Protein AF-R8ZYM2-F1 (afdb_monomer_lite)

Foldseek 3Di:
DDDDDDDDDDDPDDDPPPPVVVPPPPDDDDDDDPPPPPDDAAAPQCCVAPPAAPDKDKHAQQWDWDADPVRDIWTFGDFDWYFDQDPDPVRRGTATWGFPDPDTDTDDAQDKDWDKTWIAGPPPRPDIKIWTKIWHDYPDRMTIMGTHDMPPHDDDDDDPVVCVVLPPLSVLQVQLVSCVRVVVPVRSVVSVVVSVVVVVVVVVVVVVVVD

pLDDT: mean 80.52, std 21.34, range [30.95, 96.81]

Sequence (211 aa):
MQAQLRGTSLRLVRYTTFFKIIFTRGQMKNKEEENQNSEPLISLNEFLENHPPSQIVTVNNLYTINKDNYGEIHWYLNRPELNLHCSSDKCNGVRFFRNTESLKIELDVNKEKLVFLTYKCSNCQTSSKIFSVIVYPENEKIGKICKFGEIPFYGPPTPSKLINLIGPDREIFLKGRQCENQSLGIGAFIYYRRVVENQKKQNSNENFRCN

Radius of gyration: 23.79 Å; chains: 1; bounding box: 50×80×79 Å

Structure (mmCIF, N/CA/C/O backbone):
data_AF-R8ZYM2-F1
#
_entry.id   AF-R8ZYM2-F1
#
loop_
_atom_site.group_PDB
_atom_site.id
_atom_site.type_symbol
_atom_site.label_atom_id
_atom_site.label_alt_id
_atom_site.label_comp_id
_atom_site.label_asym_id
_atom_site.label_entity_id
_atom_site.label_seq_id
_atom_site.pdbx_PDB_ins_code
_atom_site.Cartn_x
_atom_site.Cartn_y
_atom_site.Cartn_z
_atom_site.occupancy
_atom_site.B_iso_or_equiv
_atom_site.auth_seq_id
_atom_site.auth_comp_id
_atom_site.auth_asym_id
_atom_site.auth_atom_id
_atom_site.pdbx_PDB_model_num
ATOM 1 N N . MET A 1 1 ? 26.091 51.164 8.439 1.00 41.44 1 MET A N 1
ATOM 2 C CA . MET A 1 1 ? 24.785 50.828 7.830 1.00 41.44 1 MET A CA 1
ATOM 3 C C . MET A 1 1 ? 25.048 49.814 6.723 1.00 41.44 1 MET A C 1
ATOM 5 O O . MET A 1 1 ? 26.021 50.008 6.014 1.00 41.44 1 MET A O 1
ATOM 9 N N . GLN A 1 2 ? 24.209 48.778 6.613 1.00 33.84 2 GLN A N 1
ATOM 10 C CA . GLN A 1 2 ? 24.302 47.583 5.745 1.00 33.84 2 GLN A CA 1
ATOM 11 C C . GLN A 1 2 ? 25.045 46.369 6.335 1.00 33.84 2 GLN A C 1
ATOM 13 O O . GLN A 1 2 ? 26.249 46.187 6.189 1.00 33.84 2 GLN A O 1
ATOM 18 N N . ALA A 1 3 ? 24.250 45.519 6.991 1.00 33.16 3 ALA A N 1
ATOM 19 C CA . ALA A 1 3 ? 24.559 44.135 7.315 1.00 33.16 3 ALA A CA 1
ATOM 20 C C . ALA A 1 3 ? 24.178 43.240 6.121 1.00 33.16 3 ALA A C 1
ATOM 22 O O . ALA A 1 3 ? 23.057 43.321 5.618 1.00 33.16 3 ALA A O 1
ATOM 23 N N . GLN A 1 4 ? 25.097 42.382 5.680 1.00 37.28 4 GLN A N 1
ATOM 24 C CA . GLN A 1 4 ? 24.832 41.313 4.717 1.00 37.28 4 GLN A CA 1
ATOM 25 C C . GLN A 1 4 ? 24.534 40.020 5.482 1.00 37.28 4 GLN A C 1
ATOM 27 O O . GLN A 1 4 ? 25.425 39.415 6.073 1.00 37.28 4 GLN A O 1
ATOM 32 N N . LEU A 1 5 ? 23.275 39.584 5.458 1.00 35.66 5 LEU A N 1
ATOM 33 C CA . LEU A 1 5 ? 22.859 38.272 5.947 1.00 35.66 5 LEU A CA 1
ATOM 34 C C . LEU A 1 5 ? 22.967 37.259 4.800 1.00 35.66 5 LEU A C 1
ATOM 36 O O . LEU A 1 5 ? 22.135 37.236 3.897 1.00 35.66 5 LEU A O 1
ATOM 40 N N . ARG A 1 6 ? 23.997 36.406 4.834 1.00 32.41 6 ARG A N 1
ATOM 41 C CA . ARG A 1 6 ? 24.041 35.165 4.048 1.00 32.41 6 ARG A CA 1
ATOM 42 C C . ARG A 1 6 ? 23.389 34.058 4.875 1.00 32.41 6 ARG A C 1
ATOM 44 O O . ARG A 1 6 ? 24.005 33.513 5.785 1.00 32.41 6 ARG A O 1
ATOM 51 N N . GLY A 1 7 ? 22.124 33.778 4.573 1.00 31.70 7 GLY A N 1
ATOM 52 C CA . GLY A 1 7 ? 21.355 32.683 5.158 1.00 31.70 7 GLY A CA 1
ATOM 53 C C . GLY A 1 7 ? 21.842 31.327 4.650 1.00 31.70 7 GLY A C 1
ATOM 54 O O . GLY A 1 7 ? 21.942 31.080 3.451 1.00 31.70 7 GLY A O 1
ATOM 55 N N . THR A 1 8 ? 22.175 30.470 5.601 1.00 34.69 8 THR A N 1
ATOM 56 C CA . THR A 1 8 ? 22.710 29.120 5.474 1.00 34.69 8 THR A CA 1
ATOM 57 C C . THR A 1 8 ? 21.646 28.123 5.003 1.00 34.69 8 THR A C 1
ATOM 59 O O . THR A 1 8 ? 20.614 27.929 5.638 1.00 34.69 8 THR A O 1
ATOM 62 N N . SER A 1 9 ? 21.919 27.435 3.891 1.00 30.95 9 SER A N 1
ATOM 63 C CA . SER A 1 9 ? 21.141 26.283 3.422 1.00 30.95 9 SER A CA 1
ATOM 64 C C . SER A 1 9 ? 21.505 25.040 4.242 1.00 30.95 9 SER A C 1
ATOM 66 O O . SER A 1 9 ? 22.515 24.383 3.978 1.00 30.95 9 SER A O 1
ATOM 68 N N . LEU A 1 10 ? 20.672 24.696 5.224 1.00 34.16 10 LEU A N 1
ATOM 69 C CA . LEU A 1 10 ? 20.724 23.427 5.954 1.00 34.16 10 LEU A CA 1
ATOM 70 C C . LEU A 1 10 ? 20.391 22.258 5.010 1.00 34.16 10 LEU A C 1
ATOM 72 O O . LEU A 1 10 ? 19.237 21.987 4.692 1.00 34.16 10 LEU A O 1
ATOM 76 N N . ARG A 1 11 ? 21.435 21.557 4.555 1.00 34.28 11 ARG A N 1
ATOM 77 C CA . ARG A 1 11 ? 21.339 20.256 3.884 1.00 34.28 11 ARG A CA 1
ATOM 78 C C . ARG A 1 11 ? 20.929 19.183 4.898 1.00 34.28 11 ARG A C 1
ATOM 80 O O . ARG A 1 11 ? 21.739 18.753 5.716 1.00 34.28 11 ARG A O 1
ATOM 87 N N . LEU A 1 12 ? 19.691 18.709 4.790 1.00 35.94 12 LEU A N 1
ATOM 88 C CA . LEU A 1 12 ? 19.237 17.429 5.336 1.00 35.94 12 LEU A CA 1
ATOM 89 C C . LEU A 1 12 ? 19.874 16.288 4.526 1.00 35.94 12 LEU A C 1
ATOM 91 O O . LEU A 1 12 ? 19.338 15.839 3.519 1.00 35.94 12 LEU A O 1
ATOM 95 N N . VAL A 1 13 ? 21.044 15.827 4.958 1.00 40.69 13 VAL A N 1
ATOM 96 C CA . VAL A 1 13 ? 21.652 14.570 4.504 1.00 40.69 13 VAL A CA 1
ATOM 97 C C . VAL A 1 13 ? 21.914 13.755 5.756 1.00 40.69 13 VAL A C 1
ATOM 99 O O . VAL A 1 13 ? 22.785 14.150 6.526 1.00 40.69 13 VAL A O 1
ATOM 102 N N . ARG A 1 14 ? 21.148 12.674 5.971 1.00 38.25 14 ARG A N 1
ATOM 103 C CA .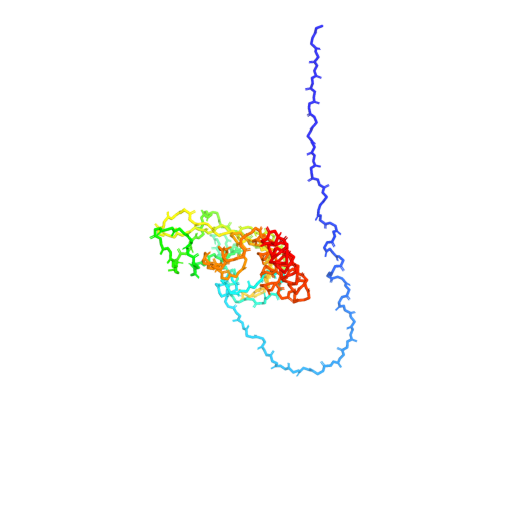 ARG A 1 14 ? 21.484 11.485 6.794 1.00 38.25 14 ARG A CA 1
ATOM 104 C C . ARG A 1 14 ? 20.235 10.624 7.045 1.00 38.25 14 ARG A C 1
ATOM 106 O O . ARG A 1 14 ? 19.670 10.664 8.125 1.00 38.25 14 ARG A O 1
ATOM 113 N N . TYR A 1 15 ? 19.825 9.824 6.058 1.00 38.91 15 TYR A N 1
ATOM 114 C CA . TYR A 1 15 ? 18.931 8.669 6.285 1.00 38.91 15 TYR A CA 1
ATOM 115 C C . TYR A 1 15 ? 19.271 7.448 5.409 1.00 38.91 15 TYR A C 1
ATOM 117 O O . TYR A 1 15 ? 18.474 6.528 5.286 1.00 38.91 15 TYR A O 1
ATOM 125 N N . THR A 1 16 ? 20.465 7.389 4.812 1.00 41.78 16 THR A N 1
ATOM 126 C CA . THR A 1 16 ? 20.836 6.315 3.867 1.00 41.78 16 THR A CA 1
ATOM 127 C C . THR A 1 16 ? 21.763 5.248 4.452 1.00 41.78 16 THR A C 1
ATOM 129 O O . THR A 1 16 ? 22.081 4.279 3.771 1.00 41.78 16 THR A O 1
ATOM 132 N N . THR A 1 17 ? 22.194 5.366 5.712 1.00 41.59 17 THR A N 1
ATOM 133 C CA . THR A 1 17 ? 23.258 4.492 6.245 1.00 41.59 17 THR A CA 1
ATOM 134 C C . THR A 1 17 ? 22.765 3.303 7.075 1.00 41.59 17 THR A C 1
ATOM 136 O O . THR A 1 17 ? 23.549 2.397 7.334 1.00 41.59 17 THR A O 1
ATOM 139 N N . PHE A 1 18 ? 21.488 3.245 7.468 1.00 35.75 18 PHE A N 1
ATOM 140 C CA . PHE A 1 18 ? 21.006 2.185 8.370 1.00 35.75 18 PHE A CA 1
ATOM 141 C C . PHE A 1 18 ? 20.471 0.922 7.669 1.00 35.75 18 PHE A C 1
ATOM 143 O O . PHE A 1 18 ? 20.478 -0.146 8.272 1.00 35.75 18 PHE A O 1
ATOM 150 N N . PHE A 1 19 ? 20.081 0.988 6.390 1.00 38.88 19 PHE A N 1
ATOM 151 C CA . PHE A 1 19 ? 19.486 -0.166 5.692 1.00 38.88 19 PHE A CA 1
ATOM 152 C C . PHE A 1 19 ? 20.496 -1.108 5.014 1.00 38.88 19 PHE A C 1
ATOM 154 O O . PHE A 1 19 ? 20.183 -2.268 4.754 1.00 38.88 19 PHE A O 1
ATOM 161 N N . LYS A 1 20 ? 21.748 -0.673 4.811 1.00 32.31 20 LYS A N 1
ATOM 162 C CA . LYS A 1 20 ? 22.797 -1.492 4.168 1.00 32.31 20 LYS A CA 1
ATOM 163 C C . LYS A 1 20 ? 23.219 -2.716 5.004 1.00 32.31 20 LYS A C 1
ATOM 165 O O . LYS A 1 20 ? 23.787 -3.668 4.471 1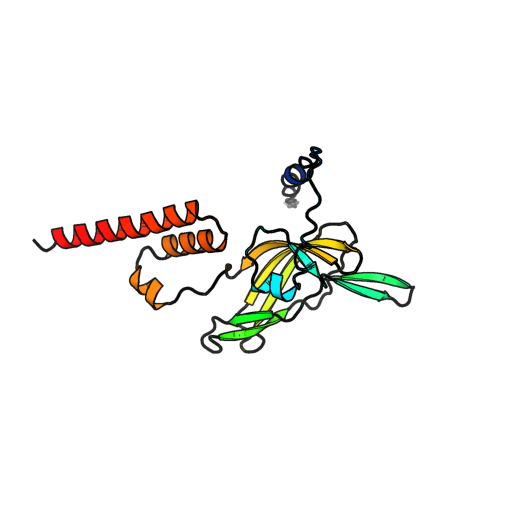.00 32.31 20 LYS A O 1
ATOM 170 N N . ILE A 1 21 ? 22.925 -2.702 6.307 1.00 39.31 21 ILE A N 1
ATOM 171 C CA . ILE A 1 21 ? 23.306 -3.759 7.259 1.00 39.31 21 ILE A CA 1
ATOM 172 C C . ILE A 1 21 ? 22.371 -4.978 7.174 1.00 39.31 21 ILE A C 1
ATOM 174 O O . ILE A 1 21 ? 22.809 -6.090 7.456 1.00 39.31 21 ILE A O 1
ATOM 178 N N . ILE A 1 22 ? 21.122 -4.816 6.724 1.00 41.91 22 ILE A N 1
ATOM 179 C CA . ILE A 1 22 ? 20.182 -5.946 6.622 1.00 41.91 22 ILE A CA 1
ATOM 180 C C . ILE A 1 22 ? 20.478 -6.805 5.378 1.00 41.91 22 ILE A C 1
ATOM 182 O O . ILE A 1 22 ? 20.284 -8.016 5.408 1.00 41.91 22 ILE A O 1
ATOM 186 N N . PHE A 1 23 ? 21.047 -6.225 4.314 1.00 40.00 23 PHE A N 1
ATOM 187 C CA . PHE A 1 23 ? 21.259 -6.939 3.047 1.00 40.00 23 PHE A CA 1
ATOM 188 C C . PHE A 1 23 ? 22.574 -7.744 2.963 1.00 40.00 23 PHE A C 1
ATOM 190 O O . PHE A 1 23 ? 22.725 -8.589 2.088 1.00 40.00 23 PHE A O 1
ATOM 197 N N . THR A 1 24 ? 23.545 -7.525 3.860 1.00 38.75 24 THR A N 1
ATOM 198 C CA . THR A 1 24 ? 24.902 -8.114 3.739 1.00 38.75 24 THR A CA 1
ATOM 199 C C . THR A 1 24 ? 25.185 -9.317 4.647 1.00 38.75 24 THR A C 1
ATOM 201 O O . THR A 1 24 ? 26.271 -9.884 4.580 1.00 38.75 24 THR A O 1
ATOM 204 N N . ARG A 1 25 ? 24.224 -9.766 5.466 1.00 37.53 25 ARG A N 1
ATOM 205 C CA . ARG A 1 25 ? 24.425 -10.860 6.443 1.00 37.53 25 ARG A CA 1
ATOM 206 C C . ARG A 1 25 ? 23.709 -12.181 6.127 1.00 37.53 25 ARG A C 1
ATOM 208 O O . ARG A 1 25 ? 23.652 -13.052 6.985 1.00 37.53 25 ARG A O 1
ATOM 215 N N . GLY A 1 26 ? 23.204 -12.348 4.906 1.00 33.28 26 GLY A N 1
ATOM 216 C CA . GLY A 1 26 ? 22.398 -13.507 4.503 1.00 33.28 26 GLY A CA 1
ATOM 217 C C . GLY A 1 26 ? 23.077 -14.535 3.592 1.00 33.28 26 GLY A C 1
ATOM 218 O O . GLY A 1 26 ? 22.365 -15.267 2.921 1.00 33.28 26 GLY A O 1
ATOM 219 N N . GLN A 1 27 ? 24.412 -14.601 3.511 1.00 43.25 27 GLN A N 1
ATOM 220 C CA . GLN A 1 27 ? 25.094 -15.708 2.820 1.00 43.25 27 GLN A 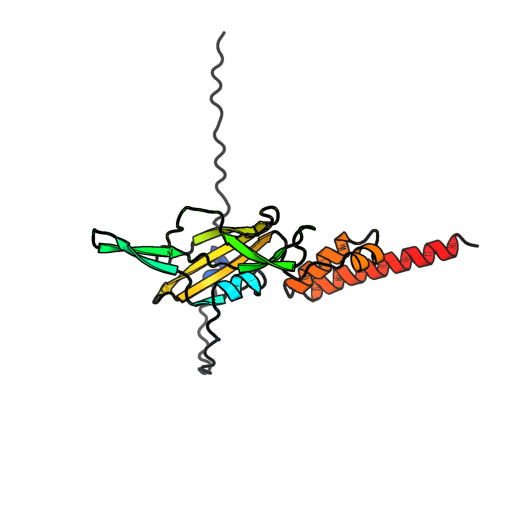CA 1
ATOM 221 C C . GLN A 1 27 ? 25.884 -16.562 3.811 1.00 43.25 27 GLN A C 1
ATOM 223 O O . GLN A 1 27 ? 27.109 -16.510 3.878 1.00 43.25 27 GLN A O 1
ATOM 228 N N . MET A 1 28 ? 25.159 -17.369 4.583 1.00 38.38 28 MET A N 1
ATOM 229 C CA . MET A 1 28 ? 25.697 -18.614 5.119 1.00 38.38 28 MET A CA 1
ATOM 230 C C . MET A 1 28 ? 25.086 -19.755 4.313 1.00 38.38 28 MET A C 1
ATOM 232 O O . MET A 1 28 ? 23.870 -19.915 4.263 1.00 38.38 28 MET A O 1
ATOM 236 N N . LYS A 1 29 ? 25.959 -20.499 3.633 1.00 43.06 29 LYS A N 1
ATOM 237 C CA . LYS A 1 29 ? 25.642 -21.722 2.900 1.00 43.06 29 LYS A CA 1
ATOM 238 C C . LYS A 1 29 ? 25.066 -22.752 3.871 1.00 43.06 29 LYS A C 1
ATOM 240 O O . LYS A 1 29 ? 25.833 -23.324 4.635 1.00 43.06 29 LYS A O 1
ATOM 245 N N . ASN A 1 30 ? 23.775 -23.035 3.759 1.00 34.06 30 ASN A N 1
ATOM 246 C CA . ASN A 1 30 ? 23.230 -24.347 4.079 1.00 34.06 30 ASN A CA 1
ATOM 247 C C . ASN A 1 30 ? 22.621 -24.915 2.802 1.00 34.06 30 ASN A C 1
ATOM 249 O O . ASN A 1 30 ? 21.813 -24.283 2.127 1.00 34.06 30 ASN A O 1
ATOM 253 N N . LYS A 1 31 ? 23.135 -26.082 2.435 1.00 42.19 31 LYS A N 1
ATOM 254 C CA . LYS A 1 31 ? 22.713 -26.898 1.309 1.00 42.19 31 LYS A CA 1
ATOM 255 C C . LYS A 1 31 ? 21.572 -27.765 1.833 1.00 42.19 31 LYS A C 1
ATOM 257 O O . LYS A 1 31 ? 21.834 -28.834 2.365 1.00 42.19 31 LYS A O 1
ATOM 262 N N . GLU A 1 32 ? 20.349 -27.264 1.738 1.00 38.56 32 GLU A N 1
ATOM 263 C CA . GLU A 1 32 ? 19.130 -27.992 2.091 1.00 38.56 32 GLU A CA 1
ATOM 264 C C . GLU A 1 32 ? 18.167 -27.920 0.900 1.00 38.56 32 GLU A C 1
ATOM 266 O O . GLU A 1 32 ? 17.719 -26.851 0.500 1.00 38.56 32 GLU A O 1
ATOM 271 N N . GLU A 1 33 ? 18.017 -29.089 0.280 1.00 38.81 33 GLU A N 1
ATOM 272 C CA . GLU A 1 33 ? 16.889 -29.611 -0.499 1.00 38.81 33 GLU A CA 1
ATOM 273 C C . GLU A 1 33 ? 15.956 -28.593 -1.181 1.00 38.81 33 GLU A C 1
ATOM 275 O O . GLU A 1 33 ? 15.079 -27.979 -0.575 1.00 38.81 33 GLU A O 1
ATOM 280 N N . GLU A 1 34 ? 16.106 -28.506 -2.507 1.00 38.12 34 GLU A N 1
ATOM 281 C CA . GLU A 1 34 ? 15.169 -27.864 -3.427 1.00 38.12 34 GLU A CA 1
ATOM 282 C C . GLU A 1 34 ? 13.803 -28.561 -3.376 1.00 38.12 34 GLU A C 1
ATOM 284 O O . GLU A 1 34 ? 13.507 -29.472 -4.147 1.00 38.12 34 GLU A O 1
ATOM 289 N N . ASN A 1 35 ? 12.936 -28.093 -2.485 1.00 35.53 35 ASN A N 1
ATOM 290 C CA . ASN A 1 35 ? 11.503 -28.255 -2.650 1.00 35.53 35 ASN A CA 1
ATOM 291 C C . ASN A 1 35 ? 11.031 -27.108 -3.551 1.00 35.53 35 ASN A C 1
ATOM 293 O O . ASN A 1 35 ? 10.848 -25.976 -3.100 1.00 35.53 35 ASN A O 1
ATOM 297 N N . GLN A 1 36 ? 10.901 -27.389 -4.850 1.00 41.94 36 GLN A N 1
ATOM 298 C CA . GLN A 1 36 ? 10.347 -26.477 -5.851 1.00 41.94 36 GLN A CA 1
ATOM 299 C C . GLN A 1 36 ? 8.844 -26.261 -5.607 1.00 41.94 36 GLN A C 1
ATOM 301 O O . GLN A 1 36 ? 7.998 -26.701 -6.377 1.00 41.94 36 GLN A O 1
ATOM 306 N N . ASN A 1 37 ? 8.502 -25.549 -4.538 1.00 41.47 37 ASN A N 1
ATOM 307 C CA . ASN A 1 37 ? 7.243 -24.828 -4.462 1.00 41.47 37 ASN A CA 1
ATOM 308 C C . ASN A 1 37 ? 7.502 -23.471 -5.108 1.00 41.47 37 ASN A C 1
ATOM 310 O O . ASN A 1 37 ? 7.999 -22.554 -4.459 1.00 41.47 37 ASN A O 1
ATOM 314 N N . SER A 1 38 ? 7.237 -23.358 -6.411 1.00 57.12 38 SER A N 1
ATOM 315 C CA . SER A 1 38 ? 7.207 -22.060 -7.082 1.00 57.12 38 SER A CA 1
ATOM 316 C C . SER A 1 38 ? 6.218 -21.170 -6.331 1.00 57.12 38 SER A C 1
ATOM 318 O O . SER A 1 38 ? 5.012 -21.430 -6.379 1.00 57.12 38 SER A O 1
ATOM 320 N N . GLU A 1 39 ? 6.712 -20.173 -5.592 1.00 60.78 39 GLU A N 1
ATOM 321 C CA . GLU A 1 39 ? 5.832 -19.205 -4.944 1.00 60.78 39 GLU A CA 1
ATOM 322 C C . GLU A 1 39 ? 4.900 -18.606 -6.008 1.00 60.78 39 GLU A C 1
ATOM 324 O O . GLU A 1 39 ? 5.359 -18.276 -7.109 1.00 60.78 39 GLU A O 1
ATOM 329 N N . PRO A 1 40 ? 3.587 -18.513 -5.737 1.00 70.62 40 PRO A N 1
ATOM 330 C CA . PRO A 1 40 ? 2.647 -17.987 -6.712 1.00 70.62 40 PRO A CA 1
ATOM 331 C C . PRO A 1 40 ? 3.057 -16.562 -7.097 1.00 70.62 40 PRO A C 1
ATOM 333 O O . PRO A 1 40 ? 3.263 -15.706 -6.241 1.00 70.62 40 PRO A O 1
ATOM 336 N N . LEU A 1 41 ? 3.188 -16.308 -8.400 1.00 83.19 41 LEU A N 1
ATOM 337 C CA . LEU A 1 41 ? 3.487 -14.982 -8.939 1.00 83.19 41 LEU A CA 1
ATOM 338 C C . LEU A 1 41 ? 2.257 -14.083 -8.791 1.00 83.19 41 LEU A C 1
ATOM 340 O O . LEU A 1 41 ? 1.312 -14.171 -9.576 1.00 83.19 41 LEU A O 1
ATOM 344 N N . ILE A 1 42 ? 2.294 -13.204 -7.795 1.00 92.62 42 ILE A N 1
ATOM 345 C CA . ILE A 1 42 ? 1.214 -12.267 -7.472 1.00 92.62 42 ILE A CA 1
ATOM 346 C C . ILE A 1 42 ? 1.252 -11.078 -8.440 1.00 92.62 42 ILE A C 1
ATOM 348 O O . ILE A 1 42 ? 2.320 -10.633 -8.872 1.00 92.62 42 ILE A O 1
ATOM 352 N N . SER A 1 43 ? 0.083 -10.555 -8.809 1.00 93.25 43 SER A N 1
ATOM 353 C CA . SER A 1 43 ? 0.004 -9.350 -9.644 1.00 93.25 43 SER A CA 1
ATOM 354 C C . SER A 1 43 ? 0.287 -8.076 -8.843 1.00 93.25 43 SER A C 1
ATOM 356 O O . SER A 1 43 ? -0.009 -7.995 -7.651 1.00 93.25 43 SER A O 1
ATOM 358 N N . LEU A 1 44 ? 0.811 -7.030 -9.493 1.00 93.25 44 LEU A N 1
ATOM 359 C CA . LEU A 1 44 ? 1.046 -5.745 -8.822 1.00 93.25 44 LEU A CA 1
ATOM 360 C C . LEU A 1 44 ? -0.239 -5.144 -8.210 1.00 93.25 44 LEU A C 1
ATOM 362 O O . LEU A 1 44 ? -0.175 -4.529 -7.146 1.00 93.25 44 LEU A O 1
ATOM 366 N N . ASN A 1 45 ? -1.402 -5.336 -8.845 1.00 94.50 45 ASN A N 1
ATOM 367 C CA . ASN A 1 45 ? -2.699 -4.896 -8.313 1.00 94.50 45 ASN A CA 1
ATOM 368 C C . ASN A 1 45 ? -3.008 -5.589 -6.987 1.00 94.50 45 ASN A C 1
ATOM 370 O O . ASN A 1 45 ? -3.256 -4.931 -5.979 1.00 94.50 45 ASN A O 1
ATOM 374 N N . GLU A 1 46 ? -2.948 -6.920 -6.997 1.00 94.06 46 GLU A N 1
ATOM 375 C CA . GLU A 1 46 ? -3.244 -7.760 -5.841 1.00 94.06 46 GLU A CA 1
ATOM 376 C C . GLU A 1 46 ? -2.295 -7.455 -4.680 1.00 94.06 46 GLU A C 1
ATOM 378 O O . GLU A 1 46 ? -2.738 -7.313 -3.539 1.00 94.06 46 GLU A O 1
ATOM 383 N N . PHE A 1 47 ? -1.010 -7.233 -4.979 1.00 94.25 47 PHE A N 1
ATOM 384 C CA . PHE A 1 47 ? -0.032 -6.774 -3.999 1.00 94.25 47 PHE A CA 1
ATOM 385 C C . PHE A 1 47 ? -0.444 -5.447 -3.341 1.00 94.25 47 PHE A C 1
ATOM 387 O O . PHE A 1 47 ? -0.442 -5.318 -2.114 1.00 94.25 47 PHE A O 1
ATOM 394 N N . LEU A 1 48 ? -0.809 -4.439 -4.134 1.00 94.38 48 LEU A N 1
ATOM 395 C CA . LEU A 1 48 ? -1.155 -3.123 -3.596 1.00 94.38 48 LEU A CA 1
ATOM 396 C C . LEU A 1 48 ? -2.453 -3.148 -2.774 1.00 94.38 48 LEU A C 1
ATOM 398 O O . LEU A 1 48 ? -2.512 -2.468 -1.744 1.00 94.38 48 LEU A O 1
ATOM 402 N N . GLU A 1 49 ? -3.445 -3.937 -3.192 1.00 94.06 49 GLU A N 1
ATOM 403 C CA . GLU A 1 49 ? -4.765 -4.044 -2.557 1.00 94.06 49 GLU A CA 1
ATOM 404 C C . GLU A 1 49 ? -4.746 -4.872 -1.268 1.00 94.06 49 GLU A C 1
ATOM 406 O O . GLU A 1 49 ? -5.279 -4.427 -0.248 1.00 94.06 49 GLU A O 1
ATOM 411 N N . ASN A 1 50 ? -4.115 -6.049 -1.298 1.00 91.38 50 ASN A N 1
ATOM 412 C CA . ASN A 1 50 ? -4.338 -7.079 -0.284 1.00 91.38 50 ASN A CA 1
ATOM 413 C C . ASN A 1 50 ? -3.126 -7.373 0.595 1.00 91.38 50 ASN A C 1
ATOM 415 O O . ASN A 1 50 ? -3.313 -7.962 1.656 1.00 91.38 50 ASN A O 1
ATOM 419 N N . HIS A 1 51 ? -1.909 -6.951 0.235 1.00 91.62 51 HIS A N 1
ATOM 420 C CA . HIS A 1 51 ? -0.735 -7.265 1.054 1.00 91.62 51 HIS A CA 1
ATOM 421 C C . HIS A 1 51 ? -0.441 -6.197 2.119 1.00 91.62 51 HIS A C 1
ATOM 423 O O . HIS A 1 51 ? -0.450 -4.992 1.811 1.00 91.62 51 HIS A O 1
ATOM 429 N N . PRO A 1 52 ? -0.139 -6.617 3.365 1.00 90.81 52 PRO A N 1
ATOM 430 C CA . PRO A 1 52 ? 0.261 -5.710 4.430 1.00 90.81 52 PRO A CA 1
ATOM 431 C C . PRO A 1 52 ? 1.639 -5.086 4.148 1.00 90.81 52 PRO A C 1
ATOM 433 O O . PRO A 1 52 ? 2.423 -5.605 3.348 1.00 90.81 52 PRO A O 1
ATOM 436 N N . PRO A 1 53 ? 1.970 -3.962 4.806 1.00 91.25 53 PRO A N 1
ATOM 437 C CA . PRO A 1 53 ? 3.308 -3.395 4.730 1.00 91.25 53 PRO A CA 1
ATOM 438 C C . PRO A 1 53 ? 4.360 -4.299 5.406 1.00 91.25 53 PRO A C 1
ATOM 440 O O . PRO A 1 53 ? 4.036 -5.165 6.215 1.00 91.25 53 PRO A O 1
ATOM 443 N N . SER A 1 54 ? 5.632 -4.033 5.110 1.00 89.00 54 SER A N 1
ATOM 444 C CA . SER A 1 54 ? 6.848 -4.679 5.623 1.00 89.00 54 SER A CA 1
ATOM 445 C C . SER A 1 54 ? 7.141 -6.080 5.079 1.00 89.00 54 SER A C 1
ATOM 447 O O . SER A 1 54 ? 7.962 -6.793 5.653 1.00 89.00 54 SER A O 1
ATOM 449 N N . GLN A 1 55 ? 6.525 -6.466 3.960 1.00 88.88 55 GLN A N 1
ATOM 450 C CA . GLN A 1 55 ? 6.799 -7.726 3.266 1.00 88.88 55 GLN A CA 1
ATOM 451 C C . GLN A 1 55 ? 7.422 -7.465 1.893 1.00 88.88 55 GLN A C 1
ATOM 453 O O . GLN A 1 55 ? 6.930 -6.627 1.134 1.00 88.88 55 GLN A O 1
ATOM 458 N N . ILE A 1 56 ? 8.503 -8.188 1.586 1.00 91.88 56 ILE A N 1
ATOM 459 C CA . ILE A 1 56 ? 9.105 -8.221 0.249 1.00 91.88 56 ILE A CA 1
ATOM 460 C C . ILE A 1 56 ? 8.413 -9.343 -0.518 1.00 91.88 56 ILE A C 1
ATOM 462 O O . ILE A 1 56 ? 8.486 -10.495 -0.103 1.00 91.88 56 ILE A O 1
ATOM 466 N N . VAL A 1 57 ? 7.752 -9.001 -1.620 1.00 93.50 57 VAL A N 1
ATOM 467 C CA . VAL A 1 57 ? 6.999 -9.948 -2.447 1.00 93.50 57 VAL A CA 1
ATOM 468 C C . VAL A 1 57 ? 7.498 -9.862 -3.882 1.00 93.50 57 VAL A C 1
ATOM 470 O O . VAL A 1 57 ? 7.754 -8.769 -4.394 1.00 93.50 57 VAL A O 1
ATOM 473 N N . THR A 1 58 ? 7.641 -11.013 -4.531 1.00 93.94 58 THR A N 1
ATOM 474 C CA . THR A 1 58 ? 7.935 -11.091 -5.964 1.00 93.94 58 THR A CA 1
ATOM 475 C C . THR A 1 58 ? 6.636 -10.917 -6.742 1.00 93.94 58 THR A C 1
ATOM 477 O O . THR A 1 58 ? 5.687 -11.672 -6.541 1.00 93.94 58 THR A O 1
ATOM 480 N N . VAL A 1 59 ? 6.581 -9.919 -7.623 1.00 93.88 59 VAL A N 1
ATOM 481 C CA . VAL A 1 59 ? 5.385 -9.601 -8.409 1.00 93.88 59 VAL A CA 1
ATOM 482 C C . VAL A 1 59 ? 5.646 -9.716 -9.903 1.00 93.88 59 VAL A C 1
ATOM 484 O O . VAL A 1 59 ? 6.730 -9.395 -10.400 1.00 93.88 59 VAL A O 1
ATOM 487 N N . ASN A 1 60 ? 4.616 -10.141 -10.630 1.00 92.62 60 ASN A N 1
ATOM 488 C CA . ASN A 1 60 ? 4.587 -10.046 -12.082 1.00 92.62 60 ASN A CA 1
ATOM 489 C C . ASN A 1 60 ? 4.160 -8.638 -12.526 1.00 92.62 60 ASN A C 1
ATOM 491 O O . ASN A 1 60 ? 3.524 -7.892 -11.777 1.00 92.62 60 ASN A O 1
ATOM 495 N N . ASN A 1 61 ? 4.494 -8.283 -13.770 1.00 90.50 61 ASN A N 1
ATOM 496 C CA . ASN A 1 61 ? 4.095 -7.017 -14.384 1.00 90.50 61 ASN A CA 1
ATOM 497 C C . ASN A 1 61 ? 4.453 -5.793 -13.525 1.00 90.50 61 ASN A C 1
ATOM 499 O O . ASN A 1 61 ? 3.662 -4.852 -13.420 1.00 90.50 61 ASN A O 1
ATOM 503 N N . LEU A 1 62 ? 5.649 -5.779 -12.927 1.00 92.81 62 LEU A N 1
ATOM 504 C CA . LEU A 1 62 ? 6.112 -4.631 -12.143 1.00 92.81 62 LEU A CA 1
ATOM 505 C C . LEU A 1 62 ? 6.299 -3.396 -13.035 1.00 92.81 62 LEU A C 1
ATOM 507 O O . LEU A 1 62 ? 5.990 -2.278 -12.627 1.00 92.81 62 LEU A O 1
ATOM 511 N N . TYR A 1 63 ? 6.783 -3.591 -14.262 1.00 93.06 63 TYR A N 1
ATOM 512 C CA . TYR A 1 63 ? 7.104 -2.508 -15.186 1.00 93.06 63 TYR A CA 1
ATOM 513 C C . TYR A 1 63 ? 6.736 -2.827 -16.641 1.00 93.06 63 TYR A C 1
ATOM 515 O O . TYR A 1 63 ? 6.492 -3.974 -17.024 1.00 93.06 63 TYR A O 1
ATOM 523 N N . THR A 1 64 ? 6.684 -1.779 -17.458 1.00 92.19 64 THR A N 1
ATOM 524 C CA . THR A 1 64 ? 6.538 -1.822 -18.915 1.00 92.19 64 THR A CA 1
ATOM 525 C C . THR A 1 64 ? 7.842 -1.403 -19.572 1.00 92.19 64 THR A C 1
ATOM 527 O O . THR A 1 64 ? 8.556 -0.543 -19.065 1.00 92.19 64 THR A O 1
ATOM 530 N N . ILE A 1 65 ? 8.159 -2.033 -20.700 1.00 90.69 65 ILE A N 1
ATOM 531 C CA . ILE A 1 65 ? 9.365 -1.752 -21.474 1.00 90.69 65 ILE A CA 1
ATOM 532 C C . ILE A 1 65 ? 8.934 -1.004 -22.729 1.00 90.69 65 ILE A C 1
ATOM 534 O O . ILE A 1 65 ? 8.157 -1.539 -23.520 1.00 90.69 65 ILE A O 1
ATOM 538 N N . ASN A 1 66 ? 9.462 0.200 -22.918 1.00 91.25 66 ASN A N 1
ATOM 539 C CA . ASN A 1 66 ? 9.260 0.993 -24.122 1.00 91.25 66 ASN A CA 1
ATOM 540 C C . ASN A 1 66 ? 10.601 1.206 -24.820 1.00 91.25 66 ASN A C 1
ATOM 542 O O . ASN A 1 66 ? 11.607 1.447 -24.160 1.00 91.25 66 ASN A O 1
ATOM 546 N N . LYS A 1 67 ? 10.595 1.152 -26.151 1.00 91.94 67 LYS A N 1
ATOM 547 C CA . LYS A 1 67 ? 11.724 1.595 -26.970 1.00 91.94 67 LYS A CA 1
ATOM 548 C C . LYS A 1 67 ? 11.416 2.979 -27.510 1.00 91.94 67 LYS A C 1
ATOM 550 O O . LYS A 1 67 ? 10.293 3.206 -27.964 1.00 91.94 67 LYS A O 1
ATOM 555 N N . ASP A 1 68 ? 12.370 3.890 -27.420 1.00 90.88 68 ASP A N 1
ATOM 556 C CA . ASP A 1 68 ? 12.245 5.195 -28.052 1.00 90.88 68 ASP A CA 1
ATOM 557 C C . ASP A 1 68 ? 12.597 5.128 -29.555 1.00 90.88 68 ASP A C 1
ATOM 559 O O . ASP A 1 68 ? 12.881 4.060 -30.106 1.00 90.88 68 ASP A O 1
ATOM 563 N N . ASN A 1 69 ? 12.564 6.276 -30.235 1.00 92.06 69 ASN A N 1
ATOM 564 C CA . ASN A 1 69 ? 12.883 6.361 -31.665 1.00 92.06 69 ASN A CA 1
ATOM 565 C C . ASN A 1 69 ? 14.375 6.127 -31.972 1.00 92.06 69 ASN A C 1
ATOM 567 O O . ASN A 1 69 ? 14.717 5.880 -33.127 1.00 92.06 69 ASN A O 1
ATOM 571 N N . TYR A 1 70 ? 15.249 6.212 -30.966 1.00 91.00 70 TYR A N 1
ATOM 572 C CA . TYR A 1 70 ? 16.690 5.984 -31.079 1.00 91.00 70 TYR A CA 1
ATOM 573 C C . TYR A 1 70 ? 17.085 4.540 -30.729 1.00 91.00 70 TYR A C 1
ATOM 575 O O . TYR A 1 70 ? 18.232 4.145 -30.931 1.00 91.00 70 TYR A O 1
ATOM 583 N N . GLY A 1 71 ? 16.129 3.726 -30.271 1.00 89.00 71 GLY A N 1
ATOM 584 C CA . GLY A 1 71 ? 16.332 2.334 -29.887 1.00 89.00 71 GLY A CA 1
ATOM 585 C C . GLY A 1 71 ? 16.738 2.140 -28.424 1.00 89.00 71 GLY A C 1
ATOM 586 O O . GLY A 1 71 ? 16.984 0.997 -28.028 1.00 89.00 71 GLY A O 1
ATOM 587 N N . GLU A 1 72 ? 16.775 3.204 -27.618 1.00 90.12 72 GLU A N 1
ATOM 588 C CA . GLU A 1 72 ? 17.005 3.121 -26.177 1.00 90.12 72 GLU A CA 1
ATOM 589 C C . GLU A 1 72 ? 15.803 2.474 -25.477 1.00 90.12 72 GLU A C 1
ATOM 591 O O . GLU A 1 72 ? 14.639 2.689 -25.829 1.00 90.12 72 GLU A O 1
ATOM 596 N N . ILE A 1 73 ? 16.094 1.613 -24.499 1.00 90.31 73 ILE A N 1
ATOM 597 C CA . ILE A 1 73 ? 15.095 0.818 -23.783 1.00 90.31 73 ILE A CA 1
ATOM 598 C C . ILE A 1 73 ? 14.819 1.470 -22.428 1.00 90.31 73 ILE A C 1
ATOM 600 O O . ILE A 1 73 ? 15.668 1.434 -21.542 1.00 90.31 73 ILE A O 1
ATOM 604 N N . HIS A 1 74 ? 13.598 1.963 -22.234 1.00 91.12 74 HIS A N 1
ATOM 605 C CA . HIS A 1 74 ? 13.144 2.569 -20.983 1.00 91.12 74 HIS A CA 1
ATOM 606 C C . HIS A 1 74 ? 12.161 1.668 -20.245 1.00 91.12 74 HIS A C 1
ATOM 608 O O . HIS A 1 74 ? 11.257 1.071 -20.839 1.00 91.12 74 HIS A O 1
ATOM 614 N N . TRP A 1 75 ? 12.339 1.578 -18.931 1.00 92.50 75 TRP A N 1
ATOM 615 C CA . TRP A 1 75 ? 11.562 0.706 -18.060 1.00 92.50 75 TRP A CA 1
ATOM 616 C C . TRP A 1 75 ? 10.702 1.592 -17.172 1.00 92.50 75 TRP A C 1
ATOM 618 O O . TRP A 1 75 ? 11.226 2.400 -16.414 1.00 92.50 75 TRP A O 1
ATOM 628 N N . TYR A 1 76 ? 9.381 1.472 -17.256 1.00 94.50 76 TYR A N 1
ATOM 629 C CA . TYR A 1 76 ? 8.460 2.322 -16.505 1.00 94.50 76 TYR A CA 1
ATOM 630 C C . TYR A 1 76 ? 7.650 1.508 -15.510 1.00 94.50 76 TYR A C 1
ATOM 632 O O . TYR A 1 76 ? 7.013 0.530 -15.890 1.00 94.50 76 TYR A O 1
ATOM 640 N N . LEU A 1 77 ? 7.629 1.936 -14.248 1.00 95.00 77 LEU A N 1
ATOM 641 C CA . LEU A 1 77 ? 6.810 1.311 -13.213 1.00 95.00 77 LEU A CA 1
ATOM 642 C C . LEU A 1 77 ? 5.334 1.299 -13.630 1.00 95.00 77 LEU A C 1
ATOM 644 O O . LEU A 1 77 ? 4.765 2.337 -13.990 1.00 95.00 77 LEU A O 1
ATOM 648 N N . ASN A 1 78 ? 4.705 0.132 -13.526 1.00 94.38 78 ASN A N 1
ATOM 649 C CA . ASN A 1 78 ? 3.282 -0.010 -13.783 1.00 94.38 78 ASN A CA 1
ATOM 650 C C . ASN A 1 78 ? 2.472 0.592 -12.635 1.00 94.38 78 ASN A C 1
ATOM 652 O O . ASN A 1 78 ? 2.819 0.483 -11.461 1.00 94.38 78 ASN A O 1
ATOM 656 N N . ARG A 1 79 ? 1.376 1.266 -12.986 1.00 94.50 79 ARG A N 1
ATOM 657 C CA . ARG A 1 79 ? 0.487 1.953 -12.039 1.00 94.50 79 ARG A CA 1
ATOM 658 C C . ARG A 1 79 ? -0.950 1.560 -12.355 1.00 94.50 79 ARG A C 1
ATOM 660 O O . ARG A 1 79 ? -1.641 2.302 -13.054 1.00 94.50 79 ARG A O 1
ATOM 667 N N . PRO A 1 80 ? -1.347 0.346 -11.958 1.00 94.69 80 PRO A N 1
ATOM 668 C CA . PRO A 1 80 ? -2.638 -0.202 -12.330 1.00 94.69 80 PRO A CA 1
ATOM 669 C C . PRO A 1 80 ? -3.788 0.507 -11.615 1.00 94.69 80 PRO A C 1
ATOM 671 O O . PRO A 1 80 ? -3.595 1.132 -10.577 1.00 94.69 80 PRO A O 1
ATOM 674 N N . GLU A 1 81 ? -5.000 0.386 -12.149 1.00 95.12 81 GLU A N 1
ATOM 675 C CA . GLU A 1 81 ? -6.204 0.778 -11.412 1.00 95.12 81 GLU A CA 1
ATOM 676 C C . GLU A 1 81 ? -6.450 -0.194 -10.249 1.00 95.12 81 GLU A C 1
ATOM 678 O O . GLU A 1 81 ? -6.292 -1.405 -10.411 1.00 95.12 81 GLU A O 1
ATOM 683 N N . LEU A 1 82 ? -6.832 0.342 -9.086 1.00 95.94 82 LEU A N 1
ATOM 684 C CA . LEU A 1 82 ? -7.014 -0.432 -7.853 1.00 95.94 82 LEU A CA 1
ATOM 685 C C . LEU A 1 82 ? -8.482 -0.466 -7.416 1.00 95.94 82 LEU A C 1
ATOM 687 O O . LEU A 1 82 ? -9.181 0.543 -7.516 1.00 95.94 82 LEU A O 1
ATOM 691 N N . ASN A 1 83 ? -8.930 -1.581 -6.849 1.00 95.44 83 ASN A N 1
ATOM 692 C CA . ASN A 1 83 ? -10.246 -1.760 -6.244 1.00 95.44 83 ASN A CA 1
ATOM 693 C C . ASN A 1 83 ? -10.170 -1.598 -4.727 1.00 95.44 83 ASN A C 1
ATOM 695 O O . ASN A 1 83 ? -9.868 -2.533 -3.993 1.00 95.44 83 ASN A O 1
ATOM 699 N N . LEU A 1 84 ? -10.471 -0.396 -4.234 1.00 93.44 84 LEU A N 1
ATOM 700 C CA . LEU A 1 84 ? -10.357 -0.071 -2.811 1.00 93.44 84 LEU A CA 1
ATOM 701 C C . LEU A 1 84 ? -11.685 0.422 -2.241 1.00 93.44 84 LEU A C 1
ATOM 703 O O . LEU A 1 84 ? -12.527 0.994 -2.938 1.00 93.44 84 LEU A O 1
ATOM 707 N N . HIS A 1 85 ? -11.867 0.241 -0.934 1.00 92.19 85 HIS A N 1
ATOM 708 C CA . HIS A 1 85 ? -13.008 0.805 -0.223 1.00 92.19 85 HIS A CA 1
ATOM 709 C C . HIS A 1 85 ? -12.869 2.329 -0.087 1.00 92.19 85 HIS A C 1
ATOM 711 O O . HIS A 1 85 ? -11.930 2.836 0.527 1.00 92.19 85 HIS A O 1
ATOM 717 N N . CYS A 1 86 ? -13.847 3.072 -0.596 1.00 92.50 86 CYS A N 1
ATOM 718 C CA . CYS A 1 86 ? -13.929 4.517 -0.442 1.00 92.50 86 CYS A CA 1
ATOM 719 C C . CYS A 1 86 ? -14.714 4.885 0.825 1.00 92.50 86 CYS A C 1
ATOM 721 O O . CYS A 1 86 ? -15.904 4.597 0.918 1.00 92.50 86 CYS A O 1
ATOM 723 N N . SER A 1 87 ? -14.072 5.586 1.765 1.00 86.62 87 SER A N 1
ATOM 724 C CA . SER A 1 87 ? -14.663 6.014 3.046 1.00 86.62 87 SER A CA 1
ATOM 725 C C . SER A 1 87 ? -15.538 7.273 2.977 1.00 86.62 87 SER A C 1
ATOM 727 O O . SER A 1 87 ? -16.107 7.669 3.985 1.00 86.62 87 SER A O 1
ATOM 729 N N . SER A 1 88 ? -15.636 7.933 1.819 1.00 88.88 88 SER A N 1
ATOM 730 C CA . SER A 1 88 ? -16.511 9.101 1.657 1.00 88.88 88 SER A CA 1
ATOM 731 C C . SER A 1 88 ? -17.987 8.703 1.703 1.00 88.88 88 SER A C 1
ATOM 733 O O . SER A 1 88 ? -18.379 7.768 1.002 1.00 88.88 88 SER A O 1
ATOM 735 N N . ASP A 1 89 ? -18.805 9.494 2.405 1.00 87.19 89 ASP A N 1
ATOM 736 C CA . ASP A 1 89 ? -20.261 9.307 2.531 1.00 87.19 89 ASP A CA 1
ATOM 737 C C . ASP A 1 89 ? -20.985 9.171 1.181 1.00 87.19 89 ASP A C 1
ATOM 739 O O . ASP A 1 89 ? -21.988 8.472 1.077 1.00 87.19 89 ASP A O 1
ATOM 743 N N . LYS A 1 90 ? -20.453 9.790 0.115 1.00 89.81 90 LYS A N 1
ATOM 744 C CA . LYS A 1 90 ? -21.021 9.716 -1.244 1.00 89.81 90 LYS A CA 1
ATOM 745 C C . LYS A 1 90 ? -20.866 8.344 -1.907 1.00 89.81 90 LYS A C 1
ATOM 747 O O . LYS A 1 90 ? -21.649 8.002 -2.785 1.00 89.81 90 LYS A O 1
ATOM 752 N N . CYS A 1 91 ? -19.816 7.597 -1.568 1.00 90.38 91 CYS A N 1
ATOM 753 C CA . CYS A 1 91 ? -19.469 6.341 -2.240 1.00 90.38 91 CYS A CA 1
ATOM 754 C C . CYS A 1 91 ? -19.688 5.124 -1.350 1.00 90.38 91 CYS A C 1
ATOM 756 O O . CYS A 1 91 ? -20.215 4.131 -1.844 1.00 90.38 91 CYS A O 1
ATOM 758 N N . ASN A 1 92 ? -19.202 5.214 -0.107 1.00 86.56 92 ASN A N 1
ATOM 759 C CA . ASN A 1 92 ? -19.254 4.217 0.958 1.00 86.56 92 ASN A CA 1
ATOM 760 C C . ASN A 1 92 ? -19.266 2.753 0.471 1.00 86.56 92 ASN A C 1
ATOM 762 O O . ASN A 1 92 ? -20.248 2.032 0.638 1.00 86.56 92 ASN A O 1
ATOM 766 N N . GLY A 1 93 ? -18.194 2.338 -0.208 1.00 90.06 93 GLY A N 1
ATOM 767 C CA . GLY A 1 93 ? -18.099 1.012 -0.818 1.00 90.06 93 GLY A CA 1
ATOM 768 C C . GLY A 1 93 ? -16.862 0.840 -1.697 1.00 90.06 93 GLY A C 1
ATOM 769 O O . GLY A 1 93 ? -16.046 1.757 -1.822 1.00 90.06 93 GLY A O 1
ATOM 770 N N . VAL A 1 94 ? -16.719 -0.336 -2.316 1.00 92.62 94 VAL A N 1
ATOM 771 C CA . VAL A 1 94 ? -15.596 -0.650 -3.219 1.00 92.62 94 VAL A CA 1
ATOM 772 C C . VAL A 1 94 ? -15.730 0.140 -4.520 1.00 92.62 94 VAL A C 1
ATOM 774 O O . VAL A 1 94 ? -16.789 0.153 -5.160 1.00 92.62 94 VAL A O 1
ATOM 777 N N . ARG A 1 95 ? -14.665 0.854 -4.887 1.00 95.44 95 ARG A N 1
ATOM 778 C CA . ARG A 1 95 ? -14.588 1.721 -6.067 1.00 95.44 95 ARG A CA 1
ATOM 779 C C . ARG A 1 95 ? -13.206 1.630 -6.706 1.00 95.44 95 ARG A C 1
ATOM 781 O O . ARG A 1 95 ? -12.236 1.258 -6.052 1.00 95.44 95 ARG A O 1
ATOM 788 N N . PHE A 1 96 ? -13.130 2.063 -7.961 1.00 96.44 96 PHE A N 1
ATOM 789 C CA . PHE A 1 96 ? -11.870 2.190 -8.682 1.00 96.44 96 PHE A CA 1
ATOM 790 C C . PHE A 1 96 ? -11.084 3.415 -8.224 1.00 96.44 96 PHE A C 1
ATOM 792 O O . PHE A 1 96 ? -11.595 4.542 -8.218 1.00 96.44 96 PHE A O 1
ATOM 799 N N . PHE A 1 97 ? -9.821 3.197 -7.900 1.00 96.75 97 PHE A N 1
ATOM 800 C CA . PHE A 1 97 ? -8.842 4.205 -7.541 1.00 96.75 97 PHE A CA 1
ATOM 801 C C . PHE A 1 97 ? -7.814 4.328 -8.666 1.00 96.75 97 PHE A C 1
ATOM 803 O O . PHE A 1 97 ? -7.200 3.343 -9.074 1.00 96.75 97 PHE A O 1
ATOM 810 N N . ARG A 1 98 ? -7.623 5.553 -9.161 1.00 95.94 98 ARG A N 1
ATOM 811 C CA . ARG A 1 98 ? -6.689 5.875 -10.249 1.00 95.94 98 ARG A CA 1
ATOM 812 C C . ARG A 1 98 ? -5.486 6.626 -9.722 1.00 95.94 98 ARG A C 1
ATOM 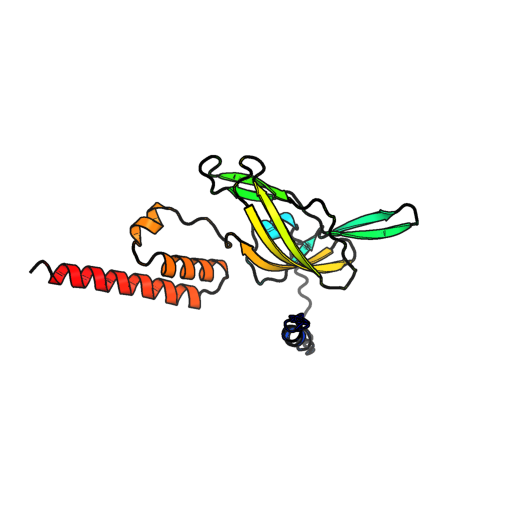814 O O . ARG A 1 98 ? -5.625 7.470 -8.834 1.00 95.94 98 ARG A O 1
ATOM 821 N N . ASN A 1 99 ? -4.318 6.324 -10.279 1.00 95.38 99 ASN A N 1
ATOM 822 C CA . ASN A 1 99 ? -3.104 7.051 -9.951 1.00 95.38 99 ASN A CA 1
ATOM 823 C C . ASN A 1 99 ? -3.230 8.505 -10.435 1.00 95.38 99 ASN A C 1
ATOM 825 O O . ASN A 1 99 ? -3.681 8.752 -11.552 1.00 95.38 99 ASN A O 1
ATOM 829 N N . THR A 1 100 ? -2.871 9.469 -9.588 1.00 92.94 100 THR A N 1
ATOM 830 C CA . THR A 1 100 ? -3.013 10.899 -9.909 1.00 92.94 100 THR A CA 1
ATOM 831 C C . THR A 1 100 ? -1.789 11.514 -10.565 1.00 92.94 100 THR A C 1
ATOM 833 O O . THR A 1 100 ? -1.854 12.644 -11.040 1.00 92.94 100 THR A O 1
ATOM 836 N N . GLU A 1 101 ? -0.655 10.824 -10.541 1.00 89.69 101 GLU A N 1
ATOM 837 C CA . GLU A 1 101 ? 0.597 11.354 -11.061 1.00 89.69 101 GLU A CA 1
ATOM 838 C C . GLU A 1 101 ? 0.637 11.140 -12.578 1.00 89.69 101 GLU A C 1
ATOM 840 O O . GLU A 1 101 ? 0.423 10.040 -13.082 1.00 89.69 101 GLU A O 1
ATOM 845 N N . SER A 1 102 ? 0.912 12.189 -13.346 1.00 82.12 102 SER A N 1
ATOM 846 C CA . SER A 1 102 ? 1.003 12.082 -14.807 1.00 82.12 102 SER A CA 1
ATOM 847 C C . SER A 1 102 ? 2.371 11.577 -15.269 1.00 82.12 102 SER A C 1
ATOM 849 O O . SER A 1 102 ? 2.466 10.879 -16.279 1.00 82.12 102 SER A O 1
ATOM 851 N N . LEU A 1 103 ? 3.427 11.887 -14.514 1.00 88.75 103 LEU A N 1
ATOM 852 C CA . LEU A 1 103 ? 4.801 11.537 -14.860 1.00 88.75 103 LEU A CA 1
ATOM 853 C C . LEU A 1 103 ? 5.026 10.026 -14.762 1.00 88.75 103 LEU A C 1
ATOM 855 O O . LEU A 1 103 ? 4.650 9.382 -13.783 1.00 88.75 103 LEU A O 1
ATOM 859 N N . LYS A 1 104 ? 5.652 9.457 -15.796 1.00 91.12 104 LYS A N 1
ATOM 860 C CA . LYS A 1 104 ? 6.106 8.066 -15.766 1.00 91.12 104 LYS A CA 1
ATOM 861 C C . LYS A 1 104 ? 7.287 7.943 -14.809 1.00 91.12 104 LYS A C 1
ATOM 863 O O . LYS A 1 104 ? 8.131 8.832 -14.734 1.00 91.12 104 LYS A O 1
ATOM 868 N N . ILE A 1 105 ? 7.355 6.820 -14.104 1.00 92.62 105 ILE A N 1
ATOM 869 C CA . ILE A 1 105 ? 8.425 6.544 -13.148 1.00 92.62 105 ILE A CA 1
ATOM 870 C C . ILE A 1 105 ? 9.391 5.580 -13.814 1.00 92.62 105 ILE A C 1
ATOM 872 O O . ILE A 1 105 ? 9.101 4.392 -13.923 1.00 92.62 105 ILE A O 1
ATOM 876 N N . GLU A 1 106 ? 10.513 6.109 -14.287 1.00 93.69 106 GLU A N 1
ATOM 877 C CA . GLU A 1 106 ? 11.570 5.305 -14.895 1.00 93.69 106 GLU A CA 1
ATOM 878 C C . GLU A 1 106 ? 12.293 4.461 -13.843 1.00 93.69 106 GLU A C 1
ATOM 880 O O . GLU A 1 106 ? 12.500 4.911 -12.711 1.00 93.69 106 GLU A O 1
ATOM 885 N N . LEU A 1 107 ? 12.646 3.235 -14.199 1.00 93.12 107 LEU A N 1
ATOM 886 C CA . LEU A 1 107 ? 13.344 2.275 -13.362 1.00 93.12 107 LEU A CA 1
ATOM 887 C C . LEU A 1 107 ? 14.667 1.894 -14.022 1.00 93.12 107 LEU A C 1
ATOM 889 O O . LEU A 1 107 ? 14.738 1.740 -15.235 1.00 93.12 107 LEU A O 1
ATOM 893 N N . ASP A 1 108 ? 15.681 1.679 -13.193 1.00 89.88 108 ASP A N 1
ATOM 894 C CA . ASP A 1 108 ? 16.964 1.132 -13.618 1.00 89.88 108 ASP A CA 1
ATOM 895 C C . ASP A 1 108 ? 17.025 -0.340 -13.214 1.00 89.88 108 ASP A C 1
ATOM 897 O O . ASP A 1 108 ? 16.798 -0.669 -12.048 1.00 89.88 108 ASP A O 1
ATOM 901 N N . VAL A 1 109 ? 17.379 -1.222 -14.148 1.00 83.94 109 VAL A N 1
ATOM 902 C CA . VAL A 1 109 ? 17.553 -2.658 -13.872 1.00 83.94 109 VAL A CA 1
ATOM 903 C C . VAL A 1 109 ? 18.535 -2.863 -12.721 1.00 83.94 109 VAL A C 1
ATOM 905 O O . VAL A 1 109 ? 19.596 -2.236 -12.690 1.00 83.94 109 VAL A O 1
ATOM 908 N N . ASN A 1 110 ? 18.209 -3.766 -11.793 1.00 85.25 110 ASN A N 1
ATOM 909 C CA . ASN A 1 110 ? 19.049 -4.106 -10.640 1.00 85.25 110 ASN A CA 1
ATOM 910 C C . ASN A 1 110 ? 19.350 -2.935 -9.685 1.00 85.25 110 ASN A C 1
ATOM 912 O O . ASN A 1 110 ? 20.247 -3.051 -8.846 1.00 85.25 110 ASN A O 1
ATOM 916 N N . LYS A 1 111 ? 18.620 -1.814 -9.770 1.00 91.94 111 LYS A N 1
ATOM 917 C CA . LYS A 1 111 ? 18.701 -0.732 -8.784 1.00 91.94 111 LYS A CA 1
ATOM 918 C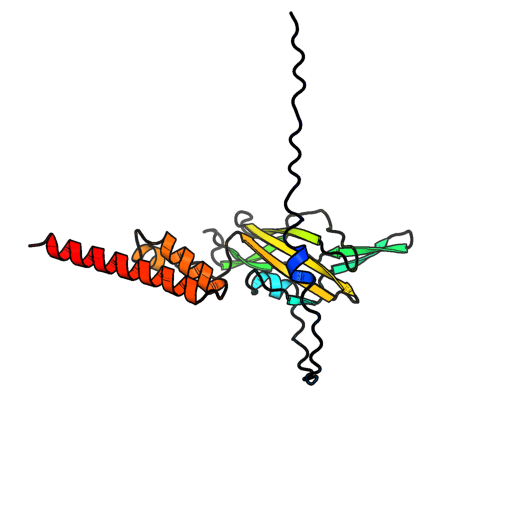 C . LYS A 1 111 ? 17.375 -0.556 -8.073 1.00 91.94 111 LYS A C 1
ATOM 920 O O . LYS A 1 111 ? 16.324 -0.434 -8.695 1.00 91.94 111 LYS A O 1
ATOM 925 N N . GLU A 1 112 ? 17.446 -0.491 -6.750 1.00 93.56 112 GLU A N 1
ATOM 926 C CA . GLU A 1 112 ? 16.274 -0.190 -5.945 1.00 93.56 112 GLU A CA 1
ATOM 927 C C . GLU A 1 112 ? 15.830 1.261 -6.147 1.00 93.56 112 GLU A C 1
ATOM 929 O O . GLU A 1 112 ? 16.654 2.175 -6.261 1.00 93.56 112 GLU A O 1
ATOM 934 N N . LYS A 1 113 ? 14.517 1.486 -6.171 1.00 95.06 113 LYS A N 1
ATOM 935 C CA . LYS A 1 113 ? 13.950 2.833 -6.240 1.00 95.06 113 LYS A CA 1
ATOM 936 C C . LYS A 1 113 ? 12.845 3.004 -5.213 1.00 95.06 113 LYS A C 1
ATOM 938 O O . LYS A 1 113 ? 11.922 2.198 -5.132 1.00 95.06 113 LYS A O 1
ATOM 943 N N . LEU A 1 114 ? 12.941 4.087 -4.446 1.00 95.38 114 LEU A N 1
ATOM 944 C CA . LEU A 1 114 ? 11.892 4.539 -3.541 1.00 95.38 114 LEU A CA 1
ATOM 945 C C . LEU A 1 114 ? 10.832 5.298 -4.339 1.00 95.38 114 LEU A C 1
ATOM 947 O O . LEU A 1 114 ? 11.163 6.241 -5.062 1.00 95.38 114 LEU A O 1
ATOM 951 N N . VAL A 1 115 ? 9.571 4.910 -4.197 1.00 94.94 115 VAL A N 1
ATOM 952 C CA . VAL A 1 115 ? 8.457 5.509 -4.929 1.00 94.94 115 VAL A CA 1
ATOM 953 C C . VAL A 1 115 ? 7.272 5.740 -3.997 1.00 94.94 115 VAL A C 1
ATOM 955 O O . VAL A 1 115 ? 6.915 4.883 -3.189 1.00 94.94 115 VAL A O 1
ATOM 958 N N . PHE A 1 116 ? 6.633 6.898 -4.149 1.00 95.38 116 PHE A N 1
ATOM 959 C CA . PHE A 1 116 ? 5.327 7.180 -3.567 1.00 95.38 116 PHE A CA 1
ATOM 960 C C . PHE A 1 116 ? 4.279 7.048 -4.666 1.00 95.38 116 PHE A C 1
ATOM 962 O O . PHE A 1 116 ? 4.457 7.604 -5.742 1.00 95.38 116 PHE A O 1
ATOM 969 N N . LEU A 1 117 ? 3.214 6.291 -4.417 1.00 95.62 117 LEU A N 1
ATOM 970 C CA . LEU A 1 117 ? 2.120 6.115 -5.365 1.00 95.62 117 LEU A CA 1
ATOM 971 C C . LEU A 1 117 ? 0.850 6.711 -4.778 1.00 95.62 117 LEU A C 1
ATOM 973 O O . LEU A 1 117 ? 0.283 6.161 -3.832 1.00 95.62 117 LEU A O 1
ATOM 977 N N . THR A 1 118 ? 0.388 7.815 -5.359 1.00 96.62 118 THR A N 1
ATOM 978 C CA . THR A 1 118 ? -0.855 8.467 -4.939 1.00 96.62 118 THR A CA 1
ATOM 979 C C . THR A 1 118 ? -2.023 8.059 -5.828 1.00 96.62 118 THR A C 1
ATOM 981 O O . THR A 1 118 ? -2.010 8.280 -7.039 1.00 96.62 118 THR A O 1
ATOM 984 N N . TYR A 1 119 ? -3.066 7.509 -5.214 1.00 96.50 119 TYR A N 1
ATOM 985 C CA . TYR A 1 119 ? -4.311 7.122 -5.862 1.00 96.50 119 TYR A CA 1
ATOM 986 C C . TYR A 1 119 ? -5.493 7.924 -5.322 1.00 96.50 119 TYR A C 1
ATOM 988 O O . TYR A 1 119 ? -5.561 8.218 -4.128 1.00 96.50 119 TYR A O 1
ATOM 996 N N . LYS A 1 120 ? -6.462 8.238 -6.185 1.00 96.50 120 LYS A N 1
ATOM 997 C CA . LYS A 1 120 ? -7.736 8.871 -5.812 1.00 96.50 120 LYS A CA 1
ATOM 998 C C . LYS A 1 120 ? -8.923 8.079 -6.335 1.00 96.50 120 LYS A C 1
ATOM 1000 O O . LYS A 1 120 ? -8.872 7.513 -7.425 1.00 96.50 120 LYS A O 1
ATOM 1005 N N . CYS A 1 121 ? -10.008 8.080 -5.565 1.00 96.38 121 CYS A N 1
ATOM 1006 C CA . CYS A 1 121 ? -11.275 7.482 -5.971 1.00 96.38 121 CYS A CA 1
ATOM 1007 C C . CYS A 1 121 ? -11.804 8.156 -7.244 1.00 96.38 121 CYS A C 1
ATOM 1009 O O . CYS A 1 121 ? -12.010 9.370 -7.266 1.00 96.38 121 CYS A O 1
ATOM 1011 N N . SER A 1 122 ? -12.083 7.363 -8.277 1.00 94.94 122 SER A N 1
ATOM 1012 C CA . SER A 1 122 ? -12.550 7.863 -9.577 1.00 94.94 122 SER A CA 1
ATOM 1013 C C . SER A 1 122 ? -13.931 8.519 -9.505 1.00 94.94 122 SER A C 1
ATOM 1015 O O . SER A 1 122 ? -14.244 9.366 -10.333 1.00 94.94 122 SER A O 1
ATOM 1017 N N . ASN A 1 123 ? -14.751 8.142 -8.517 1.00 93.75 123 ASN A N 1
ATOM 1018 C CA . ASN A 1 123 ? -16.122 8.633 -8.390 1.00 93.75 123 ASN A CA 1
ATOM 1019 C C . ASN A 1 123 ? -16.210 9.941 -7.590 1.00 93.75 123 ASN A C 1
ATOM 1021 O O . ASN A 1 123 ? -16.707 10.943 -8.088 1.00 93.75 123 ASN A O 1
ATOM 1025 N N . CYS A 1 124 ? -15.726 9.956 -6.341 1.00 93.38 124 CYS A N 1
ATOM 1026 C CA . CYS A 1 124 ? -15.854 11.141 -5.485 1.00 93.38 124 CYS A CA 1
ATOM 1027 C C . CYS A 1 124 ? -14.646 12.078 -5.523 1.00 93.38 124 CYS A C 1
ATOM 1029 O O . CYS A 1 124 ? -14.779 13.212 -5.078 1.00 93.38 124 CYS A O 1
ATOM 1031 N N . GLN A 1 125 ? -13.473 11.608 -5.969 1.00 93.56 125 GLN A N 1
ATOM 1032 C CA . GLN A 1 125 ? -12.193 12.338 -5.987 1.00 93.56 125 GLN A CA 1
ATOM 1033 C C . GLN A 1 125 ? -11.701 12.887 -4.631 1.00 93.56 125 GLN A C 1
ATOM 1035 O O . GLN A 1 125 ? -10.630 13.488 -4.562 1.00 93.56 125 GLN A O 1
ATOM 1040 N N . THR A 1 126 ? -12.440 12.652 -3.543 1.00 92.56 126 THR A N 1
ATOM 1041 C CA . THR A 1 126 ? -12.112 13.113 -2.187 1.00 92.56 126 THR A CA 1
ATOM 1042 C C . THR A 1 126 ? -11.248 12.119 -1.420 1.00 92.56 126 THR A C 1
ATOM 1044 O O . THR A 1 126 ? -10.333 12.521 -0.712 1.00 92.56 126 THR A O 1
ATOM 1047 N N . SER A 1 127 ? -11.523 10.819 -1.554 1.00 93.25 127 SER A N 1
ATOM 1048 C CA . SER A 1 127 ? -10.756 9.768 -0.883 1.00 93.25 127 SER A CA 1
ATOM 1049 C C . SER A 1 127 ? -9.467 9.486 -1.651 1.00 93.25 127 SER A C 1
ATOM 1051 O O . SER A 1 127 ? -9.506 9.226 -2.859 1.00 93.25 127 SER A O 1
ATOM 1053 N N . SER A 1 128 ? -8.338 9.529 -0.945 1.00 94.81 128 SER A N 1
ATOM 1054 C CA . SER A 1 128 ? -7.017 9.199 -1.470 1.00 94.81 128 SER A CA 1
ATOM 1055 C C . SER A 1 128 ? -6.392 8.023 -0.725 1.00 94.81 128 SER A C 1
ATOM 1057 O O . SER A 1 128 ? -6.649 7.798 0.458 1.00 94.81 128 SER A O 1
ATOM 1059 N N . LYS A 1 129 ? -5.557 7.275 -1.444 1.00 94.88 129 LYS A N 1
ATOM 1060 C CA . LYS A 1 129 ? -4.702 6.218 -0.912 1.00 94.88 129 LYS A CA 1
ATOM 1061 C C . LYS A 1 129 ? -3.283 6.479 -1.393 1.00 94.88 129 LYS A C 1
ATOM 1063 O O . LYS A 1 129 ? -3.050 6.586 -2.593 1.00 94.88 129 LYS A O 1
ATOM 1068 N N . ILE A 1 130 ? -2.353 6.618 -0.464 1.00 95.94 130 ILE A N 1
ATOM 1069 C CA . ILE A 1 130 ? -0.939 6.850 -0.739 1.00 95.94 130 ILE A CA 1
ATOM 1070 C C . ILE A 1 130 ? -0.189 5.604 -0.299 1.00 95.94 130 ILE A C 1
ATOM 1072 O O . ILE A 1 130 ? -0.322 5.184 0.851 1.00 95.94 130 ILE A O 1
ATOM 1076 N N . PHE A 1 131 ? 0.600 5.033 -1.199 1.00 95.88 131 PHE A N 1
ATOM 1077 C CA . PHE A 1 131 ? 1.516 3.943 -0.893 1.00 95.88 131 PHE A CA 1
ATOM 1078 C C . PHE A 1 131 ? 2.949 4.441 -0.933 1.00 95.88 131 PHE A C 1
ATOM 1080 O O . PHE A 1 131 ? 3.310 5.261 -1.773 1.00 95.88 131 PHE A O 1
ATOM 1087 N N . SER A 1 132 ? 3.763 3.902 -0.041 1.00 95.75 132 SER A N 1
ATOM 1088 C CA . SER A 1 132 ? 5.193 4.139 0.020 1.00 95.75 132 SER A CA 1
ATOM 1089 C C . SER A 1 132 ? 5.888 2.804 -0.222 1.00 95.75 132 SER A C 1
ATOM 1091 O O . SER A 1 132 ? 5.782 1.894 0.607 1.00 95.75 132 SER A O 1
ATOM 1093 N N . VAL A 1 133 ? 6.520 2.660 -1.388 1.00 96.19 133 VAL A N 1
ATOM 1094 C CA . VAL A 1 133 ? 7.059 1.385 -1.879 1.00 96.19 133 VAL A CA 1
ATOM 1095 C C . VAL A 1 133 ? 8.528 1.499 -2.274 1.00 96.19 133 VAL A C 1
ATOM 1097 O O . VAL A 1 133 ? 8.982 2.537 -2.753 1.00 96.19 133 VAL A O 1
ATOM 1100 N N . ILE A 1 134 ? 9.277 0.423 -2.060 1.00 96.00 134 ILE A N 1
ATOM 1101 C CA . ILE A 1 134 ? 10.591 0.209 -2.664 1.00 96.00 134 ILE A CA 1
ATOM 1102 C C . ILE A 1 134 ? 10.418 -0.872 -3.718 1.00 96.00 134 ILE A C 1
ATOM 1104 O O . ILE A 1 134 ? 9.838 -1.924 -3.441 1.00 96.00 134 ILE A O 1
ATOM 1108 N N . VAL A 1 135 ? 10.903 -0.597 -4.921 1.00 95.69 135 VAL A N 1
ATOM 1109 C CA . VAL A 1 135 ? 10.857 -1.529 -6.047 1.00 95.69 135 VAL A CA 1
ATOM 1110 C C . VAL A 1 135 ? 12.262 -1.979 -6.415 1.00 95.69 135 VAL A C 1
ATOM 1112 O O . VAL A 1 135 ? 13.188 -1.171 -6.449 1.00 95.69 135 VAL A O 1
ATOM 1115 N N . TYR A 1 136 ? 12.389 -3.267 -6.705 1.00 94.00 136 TYR A N 1
ATOM 1116 C CA . TYR A 1 136 ? 13.594 -3.956 -7.140 1.00 94.00 136 TYR A CA 1
ATOM 1117 C C . TYR A 1 136 ? 13.293 -4.584 -8.507 1.00 94.00 136 TYR A C 1
ATOM 1119 O O . TYR A 1 136 ? 12.806 -5.716 -8.569 1.00 94.00 136 TYR A O 1
ATOM 1127 N N . PRO A 1 137 ? 13.481 -3.836 -9.605 1.00 91.81 137 PRO A N 1
ATOM 1128 C CA . PRO A 1 137 ? 13.274 -4.364 -10.944 1.00 91.81 137 PRO A CA 1
ATOM 1129 C C . PRO A 1 137 ? 14.304 -5.460 -11.241 1.00 91.81 137 PRO A C 1
ATOM 1131 O O . PRO A 1 137 ? 15.514 -5.229 -11.168 1.00 91.81 137 PRO A O 1
ATOM 1134 N N . GLU A 1 138 ? 13.802 -6.640 -11.593 1.00 89.50 138 GLU A N 1
ATOM 1135 C CA . GLU A 1 138 ? 14.582 -7.773 -12.090 1.00 89.50 138 GLU A CA 1
ATOM 1136 C C . GLU A 1 138 ? 14.297 -7.951 -13.591 1.00 89.50 138 GLU A C 1
ATOM 1138 O O . GLU A 1 138 ? 13.730 -7.066 -14.236 1.00 89.50 138 GLU A O 1
ATOM 1143 N N . ASN A 1 139 ? 14.706 -9.069 -14.184 1.00 81.94 139 ASN A N 1
ATOM 1144 C CA . ASN A 1 139 ? 14.497 -9.326 -15.608 1.00 81.94 139 ASN A CA 1
ATOM 1145 C C . ASN A 1 139 ? 13.035 -9.718 -15.923 1.00 81.94 139 ASN A C 1
ATOM 1147 O O . ASN A 1 139 ? 12.248 -10.046 -15.040 1.00 81.94 139 ASN A O 1
ATOM 1151 N N . GLU A 1 140 ? 12.664 -9.671 -17.207 1.00 82.75 140 GLU A N 1
ATOM 1152 C CA . GLU A 1 140 ? 11.412 -10.254 -17.733 1.00 82.75 140 GLU A CA 1
ATOM 1153 C C . GLU A 1 140 ? 10.095 -9.680 -17.166 1.00 82.75 140 GLU A C 1
ATOM 1155 O O . GLU A 1 140 ? 9.087 -10.376 -17.086 1.00 82.75 140 GLU A O 1
ATOM 1160 N N . LYS A 1 141 ? 10.055 -8.383 -16.816 1.00 83.00 141 LYS A N 1
ATOM 1161 C CA . LYS A 1 141 ? 8.895 -7.704 -16.181 1.00 83.00 141 LYS A CA 1
ATOM 1162 C C . LYS A 1 141 ? 8.550 -8.222 -14.780 1.00 83.00 141 LYS A C 1
ATOM 1164 O O . LYS A 1 141 ? 7.521 -7.825 -14.220 1.00 83.00 141 LYS A O 1
ATOM 1169 N N . ILE A 1 142 ? 9.404 -9.067 -14.216 1.00 89.56 142 ILE A N 1
ATOM 1170 C CA . ILE A 1 142 ? 9.331 -9.540 -12.841 1.00 89.56 142 ILE A CA 1
ATOM 1171 C C . ILE A 1 142 ? 10.172 -8.597 -11.978 1.00 89.56 142 ILE A C 1
ATOM 1173 O O . ILE A 1 142 ? 11.151 -7.994 -12.424 1.00 89.56 142 ILE A O 1
ATOM 1177 N N . GLY A 1 143 ? 9.769 -8.420 -10.730 1.00 91.81 143 GLY A N 1
ATOM 1178 C CA . GLY A 1 143 ? 10.618 -7.768 -9.749 1.00 91.81 143 GLY A CA 1
ATOM 1179 C C . GLY A 1 143 ? 10.076 -7.935 -8.348 1.00 91.81 143 GLY A C 1
ATOM 1180 O O . GLY A 1 143 ? 8.951 -8.392 -8.144 1.00 91.81 143 GLY A O 1
ATOM 1181 N N . LYS A 1 144 ? 10.886 -7.551 -7.369 1.00 94.00 144 LYS A N 1
ATOM 1182 C CA . LYS A 1 144 ? 10.470 -7.553 -5.970 1.00 94.00 144 LYS A CA 1
ATOM 1183 C C . LYS A 1 144 ? 9.953 -6.178 -5.595 1.00 94.00 144 LYS A C 1
ATOM 1185 O O . LYS A 1 144 ? 10.482 -5.152 -6.021 1.00 94.00 144 LYS A O 1
ATOM 1190 N N . ILE A 1 145 ? 8.921 -6.147 -4.775 1.00 95.38 145 ILE A N 1
ATOM 1191 C CA . ILE A 1 145 ? 8.348 -4.915 -4.252 1.00 95.38 145 ILE A CA 1
ATOM 1192 C C . ILE A 1 145 ? 8.126 -5.064 -2.754 1.00 95.38 145 ILE A C 1
ATOM 1194 O O . ILE A 1 145 ? 7.768 -6.129 -2.259 1.00 95.38 145 ILE A O 1
ATOM 1198 N N . CYS A 1 146 ? 8.369 -3.982 -2.024 1.00 94.94 146 CYS A N 1
ATOM 1199 C CA . CYS A 1 146 ? 8.109 -3.901 -0.598 1.00 94.94 146 CYS A CA 1
ATOM 1200 C C . CYS A 1 146 ? 7.350 -2.618 -0.294 1.00 94.94 146 CYS A C 1
ATOM 1202 O O . CYS A 1 146 ? 7.808 -1.518 -0.607 1.00 94.94 146 CYS A O 1
ATOM 1204 N N . LYS A 1 147 ? 6.186 -2.753 0.337 1.00 94.06 147 LYS A N 1
ATOM 1205 C CA . LYS A 1 147 ? 5.408 -1.628 0.850 1.00 94.06 147 LYS A CA 1
ATOM 1206 C C . LYS A 1 147 ? 5.879 -1.359 2.269 1.00 94.06 147 LYS A C 1
ATOM 1208 O O . LYS A 1 147 ? 5.770 -2.245 3.096 1.00 94.06 147 LYS A O 1
ATOM 1213 N N . PHE A 1 148 ? 6.364 -0.168 2.594 1.00 90.56 148 PHE A N 1
ATOM 1214 C CA . PHE A 1 148 ? 6.782 0.158 3.970 1.00 90.56 148 PHE A CA 1
ATOM 1215 C C . PHE A 1 148 ? 5.853 1.171 4.649 1.00 90.56 148 PHE A C 1
ATOM 1217 O O . PHE A 1 148 ? 5.955 1.401 5.851 1.00 90.56 148 PHE A O 1
ATOM 1224 N N . GLY A 1 149 ? 4.910 1.750 3.903 1.00 90.88 149 GLY A N 1
ATOM 1225 C CA . GLY A 1 149 ? 3.889 2.625 4.460 1.00 90.88 149 GLY A CA 1
ATOM 1226 C C . GLY A 1 149 ? 2.676 2.758 3.553 1.00 90.88 149 GLY A C 1
ATOM 1227 O O . GLY A 1 149 ? 2.776 2.648 2.330 1.00 90.88 149 GLY A O 1
ATOM 1228 N N . GLU A 1 150 ? 1.525 3.016 4.165 1.00 92.88 150 GLU A N 1
ATOM 1229 C CA . GLU A 1 150 ? 0.305 3.375 3.454 1.00 92.88 150 GLU A CA 1
ATOM 1230 C C . GLU A 1 150 ? -0.604 4.287 4.283 1.00 92.88 150 GLU A C 1
ATOM 1232 O O . GLU A 1 150 ? -0.678 4.169 5.508 1.00 92.88 150 GLU A O 1
ATOM 1237 N N . ILE A 1 151 ? -1.277 5.213 3.596 1.00 91.62 151 ILE A N 1
ATOM 1238 C CA . ILE A 1 151 ? -2.209 6.188 4.173 1.00 91.62 151 ILE A CA 1
ATOM 1239 C C . ILE A 1 151 ? -3.484 6.206 3.315 1.00 91.62 151 ILE A C 1
ATOM 1241 O O . ILE A 1 151 ? -3.377 6.502 2.127 1.00 91.62 151 ILE A O 1
ATOM 1245 N N . PRO A 1 152 ? -4.685 5.933 3.863 1.00 90.62 152 PRO A N 1
ATOM 1246 C CA . PRO A 1 152 ? -4.953 5.429 5.217 1.00 90.62 152 PRO A CA 1
ATOM 1247 C C . PRO A 1 152 ? -4.288 4.069 5.482 1.00 90.62 152 PRO A C 1
ATOM 1249 O O . PRO A 1 152 ? -3.896 3.385 4.538 1.00 90.62 152 PRO A O 1
ATOM 1252 N N . PHE A 1 153 ? -4.165 3.692 6.757 1.00 88.62 153 PHE A N 1
ATOM 1253 C CA . PHE A 1 153 ? -3.505 2.449 7.170 1.00 88.62 153 PHE A CA 1
ATOM 1254 C C . PHE A 1 153 ? -4.164 1.187 6.596 1.00 88.62 153 PHE A C 1
ATOM 1256 O O . PHE A 1 153 ? -5.345 1.193 6.241 1.00 88.62 153 PHE A O 1
ATOM 1263 N N . TYR A 1 154 ? -3.380 0.110 6.551 1.00 87.94 154 TYR A N 1
ATOM 1264 C CA . TYR A 1 154 ? -3.798 -1.190 6.032 1.00 87.94 154 TYR A CA 1
ATOM 1265 C C . TYR A 1 154 ? -4.881 -1.827 6.886 1.00 87.94 154 TYR A C 1
ATOM 1267 O O . TYR A 1 154 ? -4.879 -1.701 8.114 1.00 87.94 154 TYR A O 1
ATOM 1275 N N . GLY A 1 155 ? -5.768 -2.543 6.201 1.00 85.38 155 GLY A N 1
ATOM 1276 C CA . GLY A 1 155 ? -6.849 -3.322 6.776 1.00 85.38 155 GLY A CA 1
ATOM 1277 C C . GLY A 1 155 ? -8.236 -2.710 6.569 1.00 85.38 155 GLY A C 1
ATOM 1278 O O . GLY A 1 155 ? -8.384 -1.579 6.096 1.00 85.38 155 GLY A O 1
ATOM 1279 N N . PRO A 1 156 ? -9.283 -3.474 6.914 1.00 83.44 156 PRO A N 1
ATOM 1280 C CA . PRO A 1 156 ? -10.656 -3.036 6.733 1.00 83.44 156 PRO A CA 1
ATOM 1281 C C . PRO A 1 156 ? -10.963 -1.829 7.631 1.00 83.44 156 PRO A C 1
ATOM 1283 O O . PRO A 1 156 ? -10.434 -1.749 8.749 1.00 83.44 156 PRO A O 1
ATOM 1286 N N . PRO A 1 157 ? -11.859 -0.916 7.214 1.00 83.12 157 PRO A N 1
ATOM 1287 C CA . PRO A 1 157 ? -12.302 0.173 8.073 1.00 83.12 157 PRO A CA 1
ATOM 1288 C C . PRO A 1 157 ? -12.995 -0.373 9.329 1.00 83.12 157 PRO A C 1
ATOM 1290 O O . PRO A 1 157 ? -13.724 -1.367 9.296 1.00 83.12 157 PRO A O 1
ATOM 1293 N N . THR A 1 158 ? -12.746 0.263 10.471 1.00 85.62 158 THR A N 1
ATOM 1294 C CA . THR A 1 158 ? -13.384 -0.108 11.739 1.00 85.62 158 THR A CA 1
ATOM 1295 C C . THR A 1 158 ? -14.845 0.349 11.729 1.00 85.62 158 THR A C 1
ATOM 1297 O O . THR A 1 158 ? -15.092 1.529 11.476 1.00 85.62 158 THR A O 1
ATOM 1300 N N . PRO A 1 159 ? -15.824 -0.533 12.011 1.00 87.25 159 PRO A N 1
ATOM 1301 C CA . PRO A 1 159 ? -17.226 -0.135 12.027 1.00 87.25 159 PRO A CA 1
ATOM 1302 C C . PRO A 1 159 ? -17.472 0.906 13.124 1.00 87.25 159 PRO A C 1
ATOM 1304 O O . PRO A 1 159 ? -17.051 0.728 14.268 1.00 87.25 159 PRO A O 1
ATOM 1307 N N . SER A 1 160 ? -18.194 1.977 12.791 1.00 86.31 160 SER A N 1
ATOM 1308 C CA . SER A 1 160 ? -18.461 3.103 13.700 1.00 86.31 160 SER A CA 1
ATOM 1309 C C . SER A 1 160 ? -19.135 2.673 15.006 1.00 86.31 160 SER A C 1
ATOM 1311 O O . SER A 1 160 ? -18.776 3.162 16.073 1.00 86.31 160 SER A O 1
ATOM 1313 N N . LYS A 1 161 ? -20.037 1.682 14.949 1.00 90.19 161 LYS A N 1
ATOM 1314 C CA . LYS A 1 161 ? -20.683 1.084 16.132 1.00 90.19 161 LYS A CA 1
ATOM 1315 C C . LYS A 1 161 ? -19.674 0.546 17.152 1.00 90.19 161 LYS A C 1
ATOM 1317 O O . LYS A 1 161 ? -19.861 0.743 18.347 1.00 90.19 161 LYS A O 1
ATOM 1322 N N . LEU A 1 162 ? -18.605 -0.102 16.685 1.00 88.88 162 LEU A N 1
ATOM 1323 C CA . LEU A 1 162 ? -17.569 -0.657 17.560 1.00 88.88 162 LEU A CA 1
ATOM 1324 C C . LEU A 1 162 ? -16.736 0.454 18.204 1.00 88.88 162 LEU A C 1
ATOM 1326 O O . LEU A 1 162 ? -16.454 0.393 19.395 1.00 88.88 162 LEU A O 1
ATOM 1330 N N . ILE A 1 163 ? -16.395 1.492 17.434 1.00 89.44 163 ILE A N 1
ATOM 1331 C CA . ILE A 1 163 ? -15.680 2.667 17.956 1.00 89.44 163 ILE A CA 1
ATOM 1332 C C . ILE A 1 163 ? -16.510 3.344 19.055 1.00 89.44 163 ILE A C 1
ATOM 1334 O O . ILE A 1 163 ? -15.970 3.691 20.103 1.00 89.44 163 ILE A O 1
ATOM 1338 N N . ASN A 1 164 ? -17.821 3.474 18.841 1.00 89.44 164 ASN A N 1
ATOM 1339 C CA . ASN A 1 164 ? -18.737 4.064 19.815 1.00 89.44 164 ASN A CA 1
ATOM 1340 C C . ASN A 1 164 ? -18.842 3.225 21.098 1.00 89.44 164 ASN A C 1
ATOM 1342 O O . ASN A 1 164 ? -18.887 3.797 22.180 1.00 89.44 164 ASN A O 1
ATOM 1346 N N . LEU A 1 165 ? -18.843 1.891 20.986 1.00 89.56 165 LEU A N 1
ATOM 1347 C CA . LEU A 1 165 ? -18.889 0.984 22.138 1.00 89.56 165 LEU A CA 1
ATOM 1348 C C . LEU A 1 165 ? -17.615 1.055 22.995 1.00 89.56 165 LEU A C 1
ATOM 1350 O O . LEU A 1 165 ? -17.690 0.973 24.215 1.00 89.56 165 LEU A O 1
ATOM 1354 N N . ILE A 1 166 ? -16.445 1.200 22.366 1.00 91.19 166 ILE A N 1
ATOM 1355 C CA . ILE A 1 166 ? -15.160 1.299 23.080 1.00 91.19 166 ILE A CA 1
ATOM 1356 C C . ILE A 1 166 ? -15.040 2.635 23.824 1.00 91.19 166 ILE A C 1
ATOM 1358 O O . ILE A 1 166 ? -14.433 2.690 24.892 1.00 91.19 166 ILE A O 1
ATOM 1362 N N . GLY A 1 167 ? -15.611 3.706 23.266 1.00 89.44 167 GLY A N 1
ATOM 1363 C CA . GLY A 1 167 ? -15.654 5.019 23.898 1.00 89.44 167 GLY A CA 1
ATOM 1364 C C . GLY A 1 167 ? -14.272 5.692 23.980 1.00 89.44 167 GLY A C 1
ATOM 1365 O O . GLY A 1 167 ? -13.656 5.935 22.934 1.00 89.44 167 GLY A O 1
ATOM 1366 N N . PRO A 1 168 ? -13.780 6.054 25.183 1.00 89.88 168 PRO A N 1
ATOM 1367 C CA . PRO A 1 168 ? -12.578 6.879 25.350 1.00 89.88 168 PRO A CA 1
ATOM 1368 C C . PRO A 1 168 ? -11.284 6.187 24.893 1.00 89.88 168 PRO A C 1
ATOM 1370 O O . PRO A 1 168 ? -10.383 6.850 24.384 1.00 89.88 168 PRO A O 1
ATOM 1373 N N . ASP A 1 169 ? -11.202 4.857 24.982 1.00 92.06 169 ASP A N 1
ATOM 1374 C CA . ASP A 1 169 ? -9.994 4.082 24.654 1.00 92.06 169 ASP A CA 1
ATOM 1375 C C . ASP A 1 169 ? -9.855 3.741 23.154 1.00 92.06 169 ASP A C 1
ATOM 1377 O O . ASP A 1 169 ? -9.065 2.872 22.763 1.00 92.06 169 ASP A O 1
ATOM 1381 N N . ARG A 1 170 ? -10.599 4.433 22.276 1.00 91.88 170 ARG A N 1
ATOM 1382 C CA . ARG A 1 170 ? -10.626 4.159 20.826 1.00 91.88 170 ARG A CA 1
ATOM 1383 C C . ARG A 1 170 ? -9.241 4.162 20.177 1.00 91.88 170 ARG A C 1
ATOM 1385 O O . ARG A 1 170 ? -8.976 3.364 19.285 1.00 91.88 170 ARG A O 1
ATOM 1392 N N . GLU A 1 171 ? -8.344 5.045 20.612 1.00 91.62 171 GLU A N 1
ATOM 1393 C CA . GLU A 1 171 ? -7.014 5.185 20.011 1.00 91.62 171 GLU A CA 1
ATOM 1394 C C . GLU A 1 171 ? -6.115 3.994 20.343 1.00 91.62 171 GLU A C 1
ATOM 1396 O O . GLU A 1 171 ? -5.362 3.522 19.492 1.00 91.62 171 GLU A O 1
ATOM 1401 N N . ILE A 1 172 ? -6.222 3.474 21.568 1.00 93.81 172 ILE A N 1
ATOM 1402 C CA . ILE A 1 172 ? -5.499 2.278 22.012 1.00 93.81 172 ILE A CA 1
ATOM 1403 C C . ILE A 1 172 ? -6.007 1.065 21.229 1.00 93.81 172 ILE A C 1
ATOM 1405 O O . ILE A 1 172 ? -5.207 0.273 20.732 1.00 93.81 172 ILE A O 1
ATOM 1409 N N . PHE A 1 173 ? -7.324 0.964 21.045 1.00 93.75 173 PHE A N 1
ATOM 1410 C CA . PHE A 1 173 ? -7.927 -0.090 20.235 1.00 93.75 173 PHE A CA 1
ATOM 1411 C C . PHE A 1 173 ? -7.459 -0.055 18.772 1.00 93.75 173 PHE A C 1
ATOM 1413 O O . PHE A 1 173 ? -7.089 -1.090 18.217 1.00 93.75 173 PHE A O 1
ATOM 1420 N N . LEU A 1 174 ? -7.431 1.129 18.147 1.00 92.06 174 LEU A N 1
ATOM 1421 C CA . LEU A 1 174 ? -6.967 1.280 16.765 1.00 92.06 174 LEU A CA 1
ATOM 1422 C C . LEU A 1 174 ? -5.484 0.908 16.608 1.00 92.06 174 LEU A C 1
ATOM 1424 O O . LEU A 1 174 ? -5.131 0.290 15.607 1.00 92.06 174 LEU A O 1
ATOM 1428 N N . LYS A 1 175 ? -4.634 1.201 17.604 1.00 92.31 175 LYS A N 1
ATOM 1429 C CA . LYS A 1 175 ? -3.233 0.735 17.631 1.00 92.31 175 LYS A CA 1
ATOM 1430 C C . LYS A 1 175 ? -3.138 -0.790 17.704 1.00 92.31 175 LYS A C 1
ATOM 1432 O O . LYS A 1 175 ? -2.346 -1.378 16.975 1.00 92.31 175 LYS A O 1
ATOM 1437 N N . GLY A 1 176 ? -3.975 -1.433 18.522 1.00 93.88 176 GLY A N 1
ATOM 1438 C CA . GLY A 1 176 ? -4.070 -2.897 18.572 1.00 93.88 176 GLY A CA 1
ATOM 1439 C C . GLY A 1 176 ? -4.429 -3.502 17.215 1.00 93.88 176 GLY A C 1
ATOM 1440 O O . GLY A 1 176 ? -3.720 -4.379 16.727 1.00 93.88 176 GLY A O 1
ATOM 1441 N N . ARG A 1 177 ? -5.452 -2.943 16.558 1.00 92.19 177 ARG A N 1
ATOM 1442 C CA . ARG A 1 177 ? -5.891 -3.359 15.215 1.00 92.19 177 ARG A CA 1
ATOM 1443 C C . ARG A 1 177 ? -4.811 -3.136 14.155 1.00 92.19 177 ARG A C 1
ATOM 1445 O O . ARG A 1 177 ? -4.636 -3.960 13.268 1.00 92.19 177 ARG A O 1
ATOM 1452 N N . GLN A 1 178 ? -4.052 -2.045 14.253 1.00 90.00 178 GLN A N 1
ATOM 1453 C CA . GLN A 1 178 ? -2.920 -1.797 13.361 1.00 90.00 178 GLN A CA 1
ATOM 1454 C C . GLN A 1 178 ? -1.823 -2.857 13.527 1.00 90.00 178 GLN A C 1
ATOM 1456 O O . GLN A 1 178 ? -1.298 -3.343 12.528 1.00 90.00 178 GLN A O 1
ATOM 1461 N N . CYS A 1 179 ? -1.493 -3.232 14.765 1.00 91.75 179 CYS A N 1
ATOM 1462 C CA . CYS A 1 179 ? -0.541 -4.308 15.030 1.00 91.75 179 CYS A CA 1
ATOM 1463 C C . CYS A 1 179 ? -1.036 -5.654 14.488 1.00 91.75 179 CYS A C 1
ATOM 1465 O O . CYS A 1 179 ? -0.256 -6.370 13.869 1.00 91.75 179 CYS A O 1
ATOM 1467 N N . GLU A 1 180 ? -2.317 -5.979 14.664 1.00 91.06 180 GLU A N 1
ATOM 1468 C CA . GLU A 1 180 ? -2.932 -7.192 14.110 1.00 91.06 180 GLU A CA 1
ATOM 1469 C C . GLU A 1 180 ? -2.806 -7.234 12.580 1.00 91.06 180 GLU A C 1
ATOM 1471 O O . GLU A 1 180 ? -2.281 -8.198 12.026 1.00 91.06 180 GLU A O 1
ATOM 1476 N N . ASN A 1 181 ? -3.161 -6.136 11.908 1.00 89.12 181 ASN A N 1
ATOM 1477 C CA . ASN A 1 181 ? -3.057 -5.992 10.454 1.00 89.12 181 ASN A CA 1
ATOM 1478 C C . ASN A 1 181 ? -1.612 -6.108 9.928 1.00 89.12 181 ASN A C 1
ATOM 1480 O O . ASN A 1 181 ? -1.404 -6.401 8.755 1.00 89.12 181 ASN A O 1
ATOM 1484 N N . GLN A 1 182 ? -0.609 -5.868 10.777 1.00 87.19 182 GLN A N 1
ATOM 1485 C CA . GLN A 1 182 ? 0.818 -6.013 10.465 1.00 87.19 182 GLN A CA 1
ATOM 1486 C C . GLN A 1 182 ? 1.402 -7.351 10.949 1.00 87.19 182 GLN A C 1
ATOM 1488 O O . GLN A 1 182 ? 2.618 -7.520 10.953 1.00 87.19 182 GLN A O 1
ATOM 1493 N N . SER A 1 183 ? 0.562 -8.304 11.371 1.00 87.81 183 SER A N 1
ATOM 1494 C CA . SER A 1 183 ? 0.981 -9.597 11.939 1.00 87.81 183 SER A CA 1
ATOM 1495 C C . SER A 1 183 ? 1.824 -9.489 13.225 1.00 87.81 183 SER A C 1
ATOM 1497 O O . SER A 1 183 ? 2.536 -10.417 13.603 1.00 87.81 183 SER A O 1
ATOM 1499 N N . LEU A 1 184 ? 1.721 -8.375 13.956 1.00 89.50 184 LEU A N 1
ATOM 1500 C CA . LEU A 1 184 ? 2.386 -8.142 15.243 1.00 89.50 184 LEU A CA 1
ATOM 1501 C C . LEU A 1 184 ? 1.490 -8.606 16.402 1.00 89.50 184 LEU A C 1
ATOM 1503 O O . LEU A 1 184 ? 1.080 -7.808 17.249 1.00 89.50 184 LEU A O 1
ATOM 1507 N N . GLY A 1 185 ? 1.180 -9.907 16.443 1.00 89.75 185 GLY A N 1
ATOM 1508 C CA . GLY A 1 185 ? 0.178 -10.483 17.353 1.00 89.75 185 GLY A CA 1
ATOM 1509 C C . GLY A 1 185 ? 0.420 -10.182 18.838 1.00 89.75 185 GLY A C 1
ATOM 1510 O O . GLY A 1 185 ? -0.500 -9.781 19.551 1.00 89.75 185 GLY A O 1
ATOM 1511 N N . ILE A 1 186 ? 1.672 -10.270 19.302 1.00 94.00 186 ILE A N 1
ATOM 1512 C CA . ILE A 1 186 ? 2.023 -9.934 20.692 1.00 94.00 186 ILE A CA 1
ATOM 1513 C C . ILE A 1 186 ? 1.795 -8.447 21.007 1.00 94.00 186 ILE A C 1
ATOM 1515 O O . ILE A 1 186 ? 1.341 -8.101 22.096 1.00 94.00 186 ILE A O 1
ATOM 1519 N N . GLY A 1 187 ? 2.056 -7.562 20.040 1.00 93.38 187 GLY A N 1
ATOM 1520 C CA . GLY A 1 187 ? 1.798 -6.131 20.172 1.00 93.38 187 GLY A CA 1
ATOM 1521 C C . GLY A 1 187 ? 0.302 -5.838 20.239 1.00 93.38 187 GLY A C 1
ATOM 1522 O O . GLY A 1 187 ? -0.141 -5.108 21.126 1.00 93.38 187 GLY A O 1
ATOM 1523 N N . ALA A 1 188 ? -0.482 -6.467 19.358 1.00 95.50 188 ALA A N 1
ATOM 1524 C CA . ALA A 1 188 ? -1.938 -6.347 19.339 1.00 95.50 188 ALA A CA 1
ATOM 1525 C C . ALA A 1 188 ? -2.559 -6.768 20.682 1.00 95.50 188 ALA A C 1
ATOM 1527 O O . ALA A 1 188 ? -3.354 -6.023 21.260 1.00 95.50 188 ALA A O 1
ATOM 1528 N N . PHE A 1 189 ? -2.114 -7.904 21.232 1.00 95.81 189 PHE A N 1
ATOM 1529 C CA . PHE A 1 189 ? -2.567 -8.414 22.528 1.00 95.81 189 PHE A CA 1
ATOM 1530 C C . PHE A 1 189 ? -2.364 -7.408 23.670 1.00 95.81 189 PHE A C 1
ATOM 1532 O O . PHE A 1 189 ? -3.276 -7.183 24.468 1.00 95.81 189 PHE A O 1
ATOM 1539 N N . ILE A 1 190 ? -1.197 -6.759 23.738 1.00 96.81 190 ILE A N 1
ATOM 1540 C CA . ILE A 1 190 ? -0.894 -5.772 24.786 1.00 96.81 190 ILE A CA 1
ATOM 1541 C C . ILE A 1 190 ? -1.868 -4.588 24.726 1.00 96.81 190 ILE A C 1
ATOM 1543 O O . ILE A 1 190 ? -2.355 -4.140 25.766 1.00 96.81 190 ILE A O 1
ATOM 1547 N N . TYR A 1 191 ? -2.173 -4.080 23.529 1.00 96.19 191 TYR A N 1
ATOM 1548 C CA . TYR A 1 191 ? -3.117 -2.973 23.373 1.00 96.19 191 TYR A CA 1
ATOM 1549 C C . TYR A 1 191 ? -4.542 -3.375 23.754 1.00 96.19 191 TYR A C 1
ATOM 1551 O O . TYR A 1 191 ? -5.188 -2.649 24.509 1.00 96.19 191 TYR A O 1
ATOM 1559 N N . TYR A 1 192 ? -5.019 -4.538 23.307 1.00 94.94 192 TYR A N 1
ATOM 1560 C CA . TYR A 1 192 ? -6.366 -5.000 23.645 1.00 94.94 192 TYR A CA 1
ATOM 1561 C C . TYR A 1 192 ? -6.544 -5.269 25.133 1.00 94.94 192 TYR A C 1
ATOM 1563 O O . TYR A 1 192 ? -7.549 -4.857 25.713 1.00 94.94 192 TYR A O 1
ATOM 1571 N N . ARG A 1 193 ? -5.542 -5.864 25.784 1.00 95.19 193 ARG A N 1
ATOM 1572 C CA . ARG A 1 193 ? -5.551 -6.050 27.235 1.00 95.19 193 ARG A CA 1
ATOM 1573 C C . ARG A 1 193 ? -5.723 -4.721 27.976 1.00 95.19 193 ARG A C 1
ATOM 1575 O O . ARG A 1 193 ? -6.530 -4.652 28.897 1.00 95.19 193 ARG A O 1
ATOM 1582 N N . ARG A 1 194 ? -5.022 -3.661 27.556 1.00 94.00 194 ARG A N 1
ATOM 1583 C CA . ARG A 1 194 ? -5.151 -2.324 28.168 1.00 94.00 194 ARG A CA 1
ATOM 1584 C C . ARG A 1 194 ? -6.561 -1.752 28.033 1.00 94.00 194 ARG A C 1
ATOM 1586 O O . ARG A 1 194 ? -7.067 -1.198 29.001 1.00 94.00 194 ARG A O 1
ATOM 1593 N N . VAL A 1 195 ? -7.201 -1.916 26.873 1.00 93.69 195 VAL A N 1
ATOM 1594 C CA . VAL A 1 195 ? -8.593 -1.473 26.662 1.00 93.69 195 VAL A CA 1
ATOM 1595 C C . VAL A 1 195 ? -9.535 -2.183 27.640 1.00 93.69 195 VAL A C 1
ATOM 1597 O O . VAL A 1 195 ? -10.319 -1.532 28.325 1.00 93.69 195 VAL A O 1
ATOM 1600 N N . VAL A 1 196 ? -9.414 -3.507 27.775 1.00 92.25 196 VAL A N 1
ATOM 1601 C CA . VAL A 1 196 ? -10.252 -4.298 28.696 1.00 92.25 196 VAL A CA 1
ATOM 1602 C C . VAL A 1 196 ? -10.002 -3.919 30.160 1.00 92.25 196 VAL A C 1
ATOM 1604 O O . VAL A 1 196 ? -10.942 -3.795 30.945 1.00 92.25 196 VAL A O 1
ATOM 1607 N N . GLU A 1 197 ? -8.744 -3.708 30.549 1.00 91.62 197 GLU A N 1
ATOM 1608 C CA . GLU A 1 197 ? -8.390 -3.290 31.910 1.00 91.62 197 GLU A CA 1
ATOM 1609 C C . GLU A 1 197 ? -8.949 -1.901 32.258 1.00 91.62 197 GLU A C 1
ATOM 1611 O O . GLU A 1 197 ? -9.425 -1.700 33.379 1.00 91.62 197 GLU A O 1
ATOM 1616 N N . ASN A 1 198 ? -8.934 -0.957 31.313 1.00 90.00 198 ASN A N 1
ATOM 1617 C CA . ASN A 1 198 ? -9.512 0.375 31.499 1.00 90.00 198 ASN A CA 1
ATOM 1618 C C . ASN A 1 198 ? -11.037 0.313 31.649 1.00 90.00 198 ASN A C 1
ATOM 1620 O O . ASN A 1 198 ? -11.577 0.883 32.600 1.00 90.00 198 ASN A O 1
ATOM 1624 N N . GLN A 1 199 ? -11.718 -0.459 30.799 1.00 87.31 199 GLN A N 1
ATOM 1625 C CA . GLN A 1 199 ? -13.164 -0.682 30.904 1.00 87.31 199 GLN A CA 1
ATOM 1626 C C . GLN A 1 199 ? -13.551 -1.330 32.239 1.00 87.31 199 GLN A C 1
ATOM 1628 O O . GLN A 1 199 ? -14.502 -0.901 32.892 1.00 87.31 199 GLN A O 1
ATOM 1633 N N . LYS A 1 200 ? -12.778 -2.319 32.708 1.00 87.94 200 LYS A N 1
ATOM 1634 C CA . LYS A 1 200 ? -13.009 -2.948 34.016 1.00 87.94 200 LYS A CA 1
ATOM 1635 C C . LYS A 1 200 ? -12.906 -1.936 35.159 1.00 87.94 200 LYS A C 1
ATOM 1637 O O . LYS A 1 200 ? -13.754 -1.939 36.045 1.00 87.94 200 LYS A O 1
ATOM 1642 N N . LYS A 1 201 ? -11.891 -1.064 35.147 1.00 83.31 201 LYS A N 1
ATOM 1643 C CA . LYS A 1 201 ? -11.733 -0.007 36.163 1.00 83.31 201 LYS A CA 1
ATOM 1644 C C . LYS A 1 201 ? -12.894 0.985 36.143 1.00 83.31 201 LYS A C 1
ATOM 1646 O O . LYS A 1 201 ? -13.350 1.390 37.209 1.00 83.31 201 LYS A O 1
ATOM 1651 N N . GLN A 1 202 ? -13.369 1.359 34.957 1.00 78.62 202 GLN A N 1
ATOM 1652 C CA . GLN A 1 202 ? -14.501 2.270 34.804 1.00 78.62 202 GLN A CA 1
ATOM 1653 C C . GLN A 1 202 ? -15.778 1.679 35.413 1.00 78.62 202 GLN A C 1
ATOM 1655 O O . GLN A 1 202 ? -16.374 2.311 36.282 1.00 78.62 202 GLN A O 1
ATOM 1660 N N . ASN A 1 203 ? -16.116 0.438 35.054 1.00 75.25 203 ASN A N 1
ATOM 1661 C CA . ASN A 1 203 ? -17.293 -0.254 35.583 1.00 75.25 203 ASN A CA 1
ATOM 1662 C C . ASN A 1 203 ? -17.203 -0.462 37.105 1.00 75.25 203 ASN A C 1
ATOM 1664 O O . ASN A 1 203 ? -18.194 -0.316 37.815 1.00 75.25 203 ASN A O 1
ATOM 1668 N N . SER A 1 204 ? -16.010 -0.771 37.630 1.00 72.12 204 SER A N 1
ATOM 1669 C CA . SER A 1 204 ? -15.804 -0.875 39.078 1.00 72.12 204 SER A CA 1
ATOM 1670 C C . SER A 1 204 ? -16.040 0.460 39.787 1.00 72.12 204 SER A C 1
ATOM 1672 O O . SER A 1 204 ? -16.752 0.489 40.783 1.00 72.12 204 SER A O 1
ATOM 1674 N N . ASN A 1 205 ? -15.478 1.566 39.286 1.00 68.44 205 ASN A N 1
ATOM 1675 C CA . ASN A 1 205 ? -15.639 2.890 39.900 1.00 68.44 205 ASN A CA 1
ATOM 1676 C C . ASN A 1 205 ? -17.088 3.393 39.866 1.00 68.44 205 ASN A C 1
ATOM 1678 O O . ASN A 1 205 ? -17.512 4.083 40.791 1.00 68.44 205 ASN A O 1
ATOM 1682 N N . GLU A 1 206 ? -17.837 3.063 38.815 1.00 69.62 206 GLU A N 1
ATOM 1683 C CA . GLU A 1 206 ? -19.255 3.409 38.698 1.00 69.62 206 GLU A CA 1
ATOM 1684 C C . GLU A 1 206 ? -20.092 2.704 39.777 1.00 69.62 206 GLU A C 1
ATOM 1686 O O . GLU A 1 206 ? -20.849 3.362 40.486 1.00 69.62 206 GLU A O 1
ATOM 1691 N N . ASN A 1 207 ? -19.834 1.416 40.031 1.00 62.41 207 ASN A N 1
ATOM 1692 C CA . ASN A 1 207 ? -20.479 0.673 41.121 1.00 62.41 207 ASN A CA 1
ATOM 1693 C C . ASN A 1 207 ? -20.170 1.229 42.526 1.00 62.41 207 ASN A C 1
ATOM 1695 O O . ASN A 1 207 ? -20.988 1.077 43.428 1.00 62.41 207 ASN A O 1
ATOM 1699 N N . PHE A 1 208 ? -19.024 1.887 42.734 1.00 61.00 208 PHE A N 1
ATOM 1700 C CA . PHE A 1 208 ? -18.699 2.538 44.014 1.00 61.00 208 PHE A CA 1
ATOM 1701 C C . PHE A 1 208 ? -19.335 3.924 44.189 1.00 61.00 208 PHE A C 1
ATOM 1703 O O . PHE A 1 208 ? -19.389 4.413 45.311 1.00 61.00 208 PHE A O 1
ATOM 1710 N N . ARG A 1 209 ? -19.804 4.574 43.116 1.00 55.69 209 ARG A N 1
ATOM 1711 C CA . ARG A 1 209 ? -20.474 5.888 43.188 1.00 55.69 209 ARG A CA 1
ATOM 1712 C C . ARG A 1 209 ? -21.985 5.801 43.406 1.00 55.69 209 ARG A C 1
ATOM 1714 O O . ARG A 1 209 ? -22.601 6.823 43.688 1.00 55.69 209 ARG A O 1
ATOM 1721 N N . CYS A 1 210 ? -22.571 4.617 43.255 1.00 50.06 210 CYS A N 1
ATOM 1722 C CA . CYS A 1 210 ? -24.005 4.376 43.429 1.00 50.06 210 CYS A CA 1
ATOM 1723 C C . CYS A 1 210 ? -24.383 3.810 44.812 1.00 50.06 210 CYS A C 1
ATOM 1725 O O . CYS A 1 210 ? -25.535 3.420 44.985 1.00 50.06 210 CYS A O 1
ATOM 1727 N N . ASN A 1 211 ? -23.447 3.782 45.772 1.00 43.38 211 ASN A N 1
ATOM 1728 C CA . ASN A 1 211 ? -23.691 3.449 47.182 1.00 43.38 211 ASN A CA 1
ATOM 1729 C C . ASN A 1 211 ? -23.471 4.667 48.078 1.00 43.38 211 ASN A C 1
ATOM 1731 O O . ASN A 1 211 ? -22.463 5.374 47.852 1.00 43.38 211 ASN A O 1
#

Organism: NCBI:txid1218599

Secondary structure (DSSP, 8-state):
--------------SSSSTHHHHSS----------------EEHHHHHHHPPTT-EEEEE--EEEEE-TT--EEEEE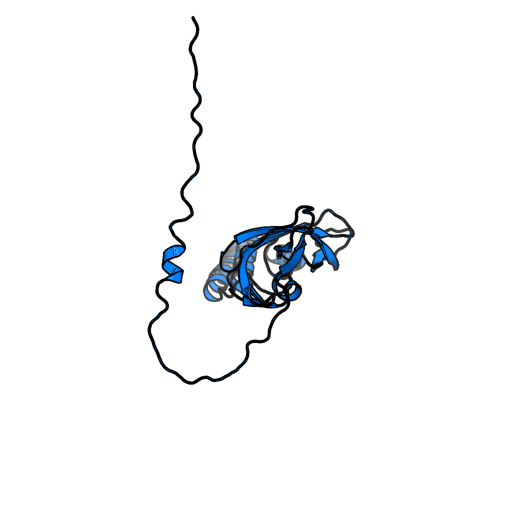----EEEEE-STTT-EEEEEEE---S--EE-TT--EEEEEEEEETTTS--EEEEEEEEEE-STT-EEEEEEEEESPSSPPPPHHHHHHHGGGHHHHHHHHHHHHTT-HHHHHHHHHHHHHHHHHHHHHHHHH--